Protein AF-A0A6A5U9E2-F1 (afdb_monomer)

InterPro domains:
  IPR025444 Monooxygenase af470-like [PF13826] (93-190)

Nearest PDB structures (foldseek):
  5b0e-assembly1_A  TM=5.738E-01  e=1.376E-01  Cannabis sativa
  5b09-assembly1_A-2  TM=5.735E-01  e=1.666E-01  Cannabis sativa
  2q3p-assembly1_A  TM=5.136E-01  e=4.609E-01  Arabidopsis thaliana
  3fmb-assembly1_B  TM=4.782E-01  e=6.334E-01  Bacteroides fragilis NCTC 9343

Mean predicted aligned error: 15.46 Å

Radius of gyration: 27.54 Å; Cα contacts (8 Å, |Δi|>4): 149; chains: 1; bounding box: 63×43×75 Å

Foldseek 3Di:
DPPVVVVVVVVVCCVVCVCVPPPDDDDPVRVVVVVVVQLVVLVVPHDPVRSVVVVVVVVVVVVVVVVVVVVVVPVQQPPPPDPDPDDPPPVVVLVVVLVVVCVVCCVQLQWFAKFDWDWDPPDNLDIDTDMGTDGPDPVSPVVSCPDPSNVVSVVCVVVCVPVSDDDDDDDDDAPQLRDDDDDDPDDQGDPQPTFAADDDDPPRRDGDGPDDDDDPPDDSQVVSVHDD

pLDDT: mean 79.67, std 15.72, range [36.59, 96.5]

Sequence (228 aa):
MGFSSVRSAIQDLQDNYYDLIETRDFGILTWLSFGAIFQLLSLAYLPARVAASLPVLWLLYRMFKATIDTRGLFTTSFTDIKQRRWTPDIIDQIFKDMWREAENNRSNWTYLGRSATLCDTSDAAGTTTIWLSYWKDLKGLRAFANSAAHRLGQDRFNAKRFPYMGIMHETFHAPNGSWEAIYDSFRLWGIGTLKYAVGEGRDELEPRGALKVNPRGSSMFSRMGRRQ

Secondary structure (DSSP, 8-state):
-HHHHHHHHHHHHHHHHHHHHHTSS--HHHHHHHHHHHHHHHHHHS-HHHHHHHHHHHHHHHHHHHHHHHHHTTTSS-TT-------S--HHHHHHHHHHHHHHTHHHHTEEEEPPPEEE-SSSS--EEE--EEES-HHHHHHHHTSHHHHHHHHHHHTTS-TT-----------TTS-----SSS---GGGG-EE--SSSTT----EES--PPPTT--HHHHTT---

Organism: NCBI:txid147558

Structure (mmCIF, N/CA/C/O backbone):
data_AF-A0A6A5U9E2-F1
#
_entry.id   AF-A0A6A5U9E2-F1
#
loop_
_atom_site.group_PDB
_atom_site.id
_atom_site.type_symbol
_atom_site.label_atom_id
_atom_site.label_alt_id
_atom_site.label_comp_id
_atom_site.label_asym_id
_atom_site.label_entity_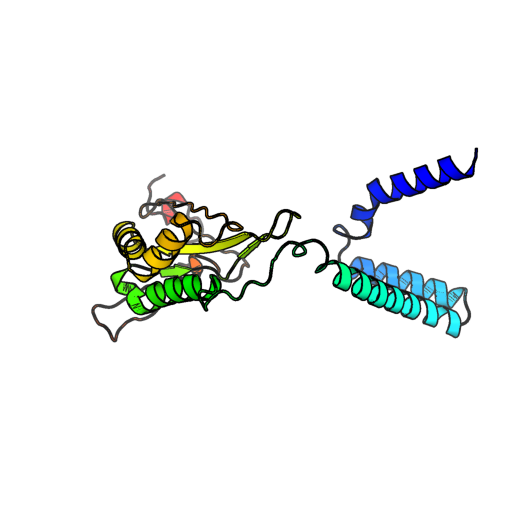id
_atom_site.label_seq_id
_atom_site.pdbx_PDB_ins_code
_atom_site.Cartn_x
_atom_site.Cartn_y
_atom_site.Cartn_z
_atom_site.occupancy
_atom_site.B_iso_or_equiv
_atom_site.auth_seq_id
_atom_site.auth_comp_id
_atom_site.auth_asym_id
_atom_site.auth_atom_id
_atom_site.pdbx_PDB_model_num
ATOM 1 N N . MET A 1 1 ? 35.083 22.144 -37.494 1.00 54.25 1 MET A N 1
ATOM 2 C CA . MET A 1 1 ? 34.211 22.812 -36.499 1.00 54.25 1 MET A CA 1
ATOM 3 C C . MET A 1 1 ? 32.702 22.636 -36.747 1.00 54.25 1 MET A C 1
ATOM 5 O O . MET A 1 1 ? 31.946 23.047 -35.887 1.00 54.25 1 MET A O 1
ATOM 9 N N . GLY A 1 2 ? 32.225 22.020 -37.845 1.00 60.00 2 GLY A N 1
ATOM 10 C CA . GLY A 1 2 ? 30.775 21.944 -38.134 1.00 60.00 2 GLY A CA 1
ATOM 11 C C . GLY A 1 2 ? 30.010 20.732 -37.573 1.00 60.00 2 GLY A C 1
ATOM 12 O O . GLY A 1 2 ? 28.815 20.823 -37.340 1.00 60.00 2 GLY A O 1
ATOM 13 N N . PHE A 1 3 ? 30.670 19.596 -37.325 1.00 61.78 3 PHE A N 1
ATOM 14 C CA . PHE A 1 3 ? 29.970 18.369 -36.908 1.00 61.78 3 PHE A CA 1
ATOM 15 C C . PHE A 1 3 ? 29.652 18.304 -35.408 1.00 61.78 3 PHE A C 1
ATOM 17 O O . PHE A 1 3 ? 28.691 17.646 -35.018 1.00 61.78 3 PHE A O 1
ATOM 24 N N . SER A 1 4 ? 30.425 18.988 -34.558 1.00 72.31 4 SER A N 1
ATOM 25 C CA . SER A 1 4 ? 30.187 18.984 -33.110 1.00 72.31 4 SER A CA 1
ATOM 26 C C . SER A 1 4 ? 28.991 19.848 -32.715 1.00 72.31 4 SER A C 1
ATOM 28 O O . SER A 1 4 ? 28.250 19.452 -31.825 1.00 72.31 4 SER A O 1
ATOM 30 N N . SER A 1 5 ? 28.767 20.978 -33.397 1.00 80.81 5 SER A N 1
ATOM 31 C CA . SER A 1 5 ? 27.622 21.858 -33.130 1.00 80.81 5 SER A CA 1
ATOM 32 C C . SER A 1 5 ? 26.304 21.252 -33.609 1.00 80.81 5 SER A C 1
ATOM 34 O O . SER A 1 5 ? 25.296 21.358 -32.924 1.00 80.81 5 SER A O 1
ATOM 36 N N . VAL A 1 6 ? 26.309 20.558 -34.752 1.00 79.44 6 VAL A N 1
ATOM 37 C CA . VAL A 1 6 ? 25.127 19.830 -35.236 1.00 79.44 6 VAL A CA 1
ATOM 38 C C . VAL A 1 6 ? 24.793 18.678 -34.295 1.00 79.44 6 VAL A C 1
ATOM 40 O O . VAL A 1 6 ? 23.632 18.488 -33.947 1.00 79.44 6 VAL A O 1
ATOM 43 N N . ARG A 1 7 ? 25.806 17.935 -33.831 1.00 80.38 7 ARG A N 1
ATOM 44 C CA . ARG A 1 7 ? 25.592 16.858 -32.863 1.00 80.38 7 ARG A CA 1
ATOM 45 C C . ARG A 1 7 ? 25.038 17.388 -31.543 1.00 80.38 7 ARG A C 1
ATOM 47 O O . ARG A 1 7 ? 24.086 16.797 -31.056 1.00 80.38 7 ARG A O 1
ATOM 54 N N . SER A 1 8 ? 25.573 18.488 -31.003 1.00 80.56 8 SER A N 1
ATOM 55 C CA . SER A 1 8 ? 25.049 19.066 -29.757 1.00 80.56 8 SER A CA 1
ATOM 56 C C . SER A 1 8 ? 23.631 19.604 -29.929 1.00 80.56 8 SER A C 1
ATOM 58 O O . SER A 1 8 ? 22.802 19.363 -29.070 1.00 80.56 8 SER A O 1
ATOM 60 N N . ALA A 1 9 ? 23.315 20.238 -31.062 1.00 81.81 9 ALA A N 1
ATOM 61 C CA . ALA A 1 9 ? 21.960 20.710 -31.343 1.00 81.81 9 ALA A CA 1
ATOM 62 C C . ALA A 1 9 ? 20.948 19.557 -31.461 1.00 81.81 9 ALA A C 1
ATOM 64 O O . ALA A 1 9 ? 19.821 19.677 -30.991 1.00 81.81 9 ALA A O 1
ATOM 65 N N . ILE A 1 10 ? 21.343 18.428 -32.063 1.00 78.75 10 ILE A N 1
ATOM 66 C CA . ILE A 1 10 ? 20.508 17.218 -32.119 1.00 78.75 10 ILE A CA 1
ATOM 67 C C . ILE A 1 10 ? 20.337 16.616 -30.720 1.00 78.75 10 ILE A C 1
ATOM 69 O O . ILE A 1 10 ? 19.235 16.196 -30.381 1.00 78.75 10 ILE A O 1
ATOM 73 N N . GLN A 1 11 ? 21.404 16.597 -29.917 1.00 78.25 11 GLN A N 1
ATOM 74 C CA . GLN A 1 11 ? 21.379 16.106 -28.539 1.00 78.25 11 GLN A CA 1
ATOM 75 C C . GLN A 1 11 ? 20.439 16.958 -27.671 1.00 78.25 11 GLN A C 1
ATOM 77 O O . GLN A 1 11 ? 19.534 16.410 -27.061 1.00 78.25 11 GLN A O 1
ATOM 82 N N . ASP A 1 12 ? 20.566 18.287 -27.718 1.00 80.62 12 ASP A N 1
ATOM 83 C CA . ASP A 1 12 ? 19.711 19.223 -26.978 1.00 80.62 12 ASP A CA 1
ATOM 84 C C . ASP A 1 12 ? 18.243 19.107 -27.401 1.00 80.62 12 ASP A C 1
ATOM 86 O O . ASP A 1 12 ? 17.336 19.197 -26.576 1.00 80.62 12 ASP A O 1
ATOM 90 N N . LEU A 1 13 ? 17.979 18.915 -28.695 1.00 77.44 13 LEU A N 1
ATOM 91 C CA . LEU A 1 13 ? 16.616 18.752 -29.194 1.00 77.44 13 LEU A CA 1
ATOM 92 C C . LEU A 1 13 ? 16.031 17.402 -28.766 1.00 77.44 13 LEU A C 1
ATOM 94 O O . LEU A 1 13 ? 14.856 17.324 -28.419 1.00 77.44 13 LEU A O 1
ATOM 98 N N . GLN A 1 14 ? 16.848 16.351 -28.734 1.00 75.75 14 GLN A N 1
ATOM 99 C CA . GLN A 1 14 ? 16.443 15.079 -28.162 1.00 75.75 14 GLN A CA 1
ATOM 100 C C . GLN A 1 14 ? 16.150 15.255 -26.665 1.00 75.75 14 GLN A C 1
ATOM 102 O O . GLN A 1 14 ? 15.021 15.044 -26.253 1.00 75.75 14 GLN A O 1
ATOM 107 N N . ASP A 1 15 ? 17.081 15.758 -25.866 1.00 75.94 15 ASP A N 1
ATOM 108 C CA . ASP A 1 15 ? 16.921 15.847 -24.411 1.00 75.94 15 ASP A CA 1
ATOM 109 C C . ASP A 1 15 ? 15.730 16.729 -23.982 1.00 75.94 15 ASP A C 1
ATOM 111 O O . ASP A 1 15 ? 15.048 16.409 -23.010 1.00 75.94 15 ASP A O 1
ATOM 115 N N . ASN A 1 16 ? 15.418 17.793 -24.735 1.00 74.38 16 ASN A N 1
ATOM 116 C CA . ASN A 1 16 ? 14.298 18.689 -24.418 1.00 74.38 16 ASN A CA 1
ATOM 117 C C . ASN A 1 16 ? 12.929 18.211 -24.936 1.00 74.38 16 ASN A C 1
ATOM 119 O O . ASN A 1 16 ? 11.905 18.589 -24.367 1.00 74.38 16 ASN A O 1
ATOM 123 N N . TYR A 1 17 ? 12.878 17.425 -26.018 1.00 66.00 17 TYR A N 1
ATOM 124 C CA . TYR A 1 17 ? 11.614 17.080 -26.695 1.00 66.00 17 TYR A CA 1
ATOM 125 C C . TYR A 1 17 ? 11.336 15.573 -26.785 1.00 66.00 17 TYR A C 1
ATOM 127 O O . TYR A 1 17 ? 10.257 15.179 -27.235 1.00 66.00 17 TYR A O 1
ATOM 135 N N . TYR A 1 18 ? 12.258 14.719 -26.338 1.00 59.72 18 TYR A N 1
ATOM 136 C CA . TYR A 1 18 ? 12.085 13.263 -26.331 1.00 59.72 18 TYR A CA 1
ATOM 137 C C . TYR A 1 18 ? 10.859 12.840 -25.510 1.00 59.72 18 TYR A C 1
ATOM 139 O O . TYR A 1 18 ? 10.090 11.989 -25.957 1.00 59.72 18 TYR A O 1
ATOM 147 N N . ASP A 1 19 ? 10.600 13.513 -24.386 1.00 55.44 19 ASP A N 1
ATOM 148 C CA . ASP A 1 19 ? 9.416 13.257 -23.554 1.00 55.44 19 ASP A CA 1
ATOM 149 C C . ASP A 1 19 ? 8.093 13.688 -24.220 1.00 55.44 19 ASP A C 1
ATOM 151 O O . ASP A 1 19 ? 7.065 13.026 -24.069 1.00 55.44 19 ASP A O 1
ATOM 155 N N . LEU A 1 20 ? 8.101 14.747 -25.035 1.00 58.31 20 LEU A N 1
ATOM 156 C CA . LEU A 1 20 ? 6.899 15.207 -25.746 1.00 58.31 20 LEU A CA 1
ATOM 157 C C . LEU A 1 20 ? 6.468 14.231 -26.849 1.00 58.31 20 LEU A C 1
ATOM 159 O O . LEU A 1 20 ? 5.278 14.098 -27.140 1.00 58.31 20 LEU A O 1
ATOM 163 N N . ILE A 1 21 ? 7.429 13.541 -27.469 1.00 58.09 21 ILE A N 1
ATOM 164 C CA . ILE A 1 21 ? 7.171 12.636 -28.593 1.00 58.09 21 ILE A CA 1
ATOM 165 C C . ILE A 1 21 ? 6.975 11.191 -28.127 1.00 58.09 21 ILE A C 1
ATOM 167 O O . ILE A 1 21 ? 6.225 10.465 -28.775 1.00 58.09 21 ILE A O 1
ATOM 171 N N . GLU A 1 22 ? 7.611 10.736 -27.043 1.00 58.75 22 GLU A N 1
ATOM 172 C CA . GLU A 1 22 ? 7.559 9.314 -26.676 1.00 58.75 22 GLU A CA 1
ATOM 173 C C . GLU A 1 22 ? 6.609 8.990 -25.516 1.00 58.75 22 GLU A C 1
ATOM 175 O O . GLU A 1 22 ? 6.054 7.887 -25.514 1.00 58.75 22 GLU A O 1
ATOM 180 N N . THR A 1 23 ? 6.368 9.899 -24.561 1.00 55.41 23 THR A N 1
ATOM 181 C CA . THR A 1 23 ? 5.846 9.445 -23.263 1.00 55.41 23 THR A CA 1
ATOM 182 C C . THR A 1 23 ? 4.434 9.885 -22.875 1.00 55.41 23 THR A C 1
ATOM 184 O O . THR A 1 23 ? 3.811 9.069 -22.190 1.00 55.41 23 THR A O 1
ATOM 187 N N . ARG A 1 24 ? 3.859 11.055 -23.241 1.00 52.19 24 ARG A N 1
ATOM 188 C CA . ARG A 1 24 ? 2.591 11.472 -22.561 1.00 52.19 24 ARG A CA 1
ATOM 189 C C . ARG A 1 24 ? 1.452 12.191 -23.302 1.00 52.19 24 ARG A C 1
ATOM 191 O O . ARG A 1 24 ? 0.326 12.047 -22.829 1.00 52.19 24 ARG A O 1
ATOM 198 N N . ASP A 1 25 ? 1.639 12.856 -24.443 1.00 56.06 25 ASP A N 1
ATOM 199 C CA . ASP A 1 25 ? 0.601 13.822 -24.886 1.00 56.06 25 ASP A CA 1
ATOM 200 C C . ASP A 1 25 ? -0.325 13.376 -26.029 1.00 56.06 25 ASP A C 1
ATOM 202 O O . ASP A 1 25 ? -1.338 14.024 -26.303 1.00 56.06 25 ASP A O 1
ATOM 206 N N . PHE A 1 26 ? -0.060 12.237 -26.671 1.00 69.44 26 PHE A N 1
ATOM 207 C CA . PHE A 1 26 ? -0.899 11.752 -27.770 1.00 69.44 26 PHE A CA 1
ATOM 208 C C . PHE A 1 26 ? -1.619 10.455 -27.409 1.00 69.44 26 PHE A C 1
ATOM 210 O O . PHE A 1 26 ? -1.003 9.425 -27.134 1.00 69.44 26 PHE A O 1
ATOM 217 N N . GLY A 1 27 ? -2.953 10.497 -27.450 1.00 74.75 27 GLY A N 1
ATOM 218 C CA . GLY A 1 27 ? -3.787 9.311 -27.279 1.00 74.75 27 GLY A CA 1
ATOM 219 C C . GLY A 1 27 ? -3.526 8.259 -28.363 1.00 74.75 27 GLY A C 1
ATOM 220 O O . GLY A 1 27 ? -3.041 8.560 -29.455 1.00 74.75 27 GLY A O 1
ATOM 221 N N . ILE A 1 28 ? -3.909 7.011 -28.081 1.00 75.88 28 ILE A N 1
ATOM 222 C CA . ILE A 1 28 ? -3.752 5.867 -29.001 1.00 75.88 28 ILE A CA 1
ATOM 223 C C . ILE A 1 28 ? -4.347 6.174 -30.386 1.00 75.88 28 ILE A C 1
ATOM 225 O O . ILE A 1 28 ? -3.749 5.846 -31.407 1.00 75.88 28 ILE A O 1
ATOM 229 N N . LEU A 1 29 ? -5.493 6.862 -30.433 1.00 79.62 29 LEU A N 1
ATOM 230 C CA . LEU A 1 29 ? -6.144 7.261 -31.684 1.00 79.62 29 LEU A CA 1
ATOM 231 C C . LEU A 1 29 ? -5.290 8.221 -32.520 1.00 79.62 29 LEU A C 1
ATOM 233 O O . LEU A 1 29 ? -5.256 8.102 -33.744 1.00 79.62 29 LEU A O 1
ATOM 237 N N . THR A 1 30 ? -4.574 9.143 -31.881 1.00 79.94 30 THR A N 1
ATOM 238 C CA . THR A 1 30 ? -3.715 10.109 -32.573 1.00 79.94 30 THR A CA 1
ATOM 239 C C . THR A 1 30 ? -2.512 9.410 -33.199 1.00 79.94 30 THR A C 1
ATOM 241 O O . THR A 1 30 ? -2.206 9.634 -34.368 1.00 79.94 30 THR A O 1
ATOM 244 N N . TRP A 1 31 ? -1.893 8.478 -32.472 1.00 80.56 31 TRP A N 1
ATOM 245 C CA . TRP A 1 31 ? -0.811 7.647 -33.004 1.00 80.56 31 TRP A CA 1
ATOM 246 C C . TRP A 1 31 ? -1.249 6.772 -34.174 1.00 80.56 31 TRP A C 1
ATOM 248 O O . TRP A 1 31 ? -0.543 6.691 -35.179 1.00 80.56 31 TRP A O 1
ATOM 258 N N . LEU A 1 32 ? -2.428 6.153 -34.076 1.00 84.44 32 LEU A N 1
ATOM 259 C CA . LEU A 1 32 ? -3.000 5.380 -35.179 1.00 84.44 32 LEU A CA 1
ATOM 260 C C . LEU A 1 32 ? -3.292 6.265 -36.395 1.00 84.44 32 LEU A C 1
ATOM 262 O O . LEU A 1 32 ? -3.038 5.850 -37.524 1.00 84.44 32 LEU A O 1
ATOM 266 N N . SER A 1 33 ? -3.761 7.493 -36.168 1.00 88.88 33 SER A N 1
ATOM 267 C CA . SER A 1 33 ? -4.032 8.460 -37.237 1.00 88.88 33 SER A CA 1
ATOM 268 C C . SER A 1 33 ? -2.748 8.872 -37.957 1.00 88.88 33 SER A C 1
ATOM 270 O O . SER A 1 33 ? -2.698 8.828 -39.186 1.00 88.88 33 SER A O 1
ATOM 272 N N . PHE A 1 34 ? -1.677 9.185 -37.221 1.00 86.25 34 PHE A N 1
ATOM 273 C CA . PHE A 1 34 ? -0.370 9.455 -37.826 1.00 86.25 34 PHE A CA 1
ATOM 274 C C . PHE A 1 34 ? 0.174 8.240 -38.577 1.00 86.25 34 PHE A C 1
ATOM 276 O O . PHE A 1 34 ? 0.604 8.376 -39.721 1.00 86.25 34 PHE A O 1
ATOM 283 N N . GLY A 1 35 ? 0.091 7.045 -37.986 1.00 86.62 35 GLY A N 1
ATOM 284 C CA . GLY A 1 35 ? 0.498 5.802 -38.641 1.00 86.62 35 GLY A CA 1
ATOM 285 C C . GLY A 1 35 ? -0.242 5.560 -39.960 1.00 86.62 35 GLY A C 1
ATOM 286 O O . GLY A 1 35 ? 0.388 5.227 -40.963 1.00 86.62 35 GLY A O 1
ATOM 287 N N . ALA A 1 36 ? -1.555 5.796 -39.993 1.00 89.44 36 ALA A N 1
ATOM 288 C CA . ALA A 1 36 ? -2.364 5.664 -41.202 1.00 89.44 36 ALA A CA 1
ATOM 289 C C . ALA A 1 36 ? -1.969 6.685 -42.281 1.00 89.44 36 ALA A C 1
ATOM 291 O O . ALA A 1 36 ? -1.808 6.310 -43.443 1.00 89.44 36 ALA A O 1
ATOM 292 N N . ILE A 1 37 ? -1.754 7.951 -41.908 1.00 93.06 37 ILE A N 1
ATOM 293 C CA . ILE A 1 37 ? -1.313 8.999 -42.842 1.00 93.06 37 ILE A CA 1
ATOM 294 C C . ILE A 1 37 ? 0.052 8.641 -43.441 1.00 93.06 37 ILE A C 1
ATOM 296 O O . ILE A 1 37 ? 0.210 8.665 -44.662 1.00 93.06 37 ILE A O 1
ATOM 300 N N . PHE A 1 38 ? 1.024 8.246 -42.615 1.00 87.88 38 PHE A N 1
ATOM 301 C CA . PHE A 1 38 ? 2.343 7.840 -43.104 1.00 87.88 38 PHE A CA 1
ATOM 302 C C . PHE A 1 38 ? 2.282 6.593 -43.987 1.00 87.88 38 PHE A C 1
ATOM 304 O O . PHE A 1 38 ? 2.985 6.531 -44.994 1.00 87.88 38 PHE A O 1
ATOM 311 N N . GLN A 1 39 ? 1.416 5.629 -43.667 1.00 90.12 39 GLN A N 1
ATOM 312 C CA . GLN A 1 39 ? 1.220 4.443 -44.498 1.00 90.12 39 GLN A CA 1
ATOM 313 C C . GLN A 1 39 ? 0.635 4.797 -45.871 1.00 90.12 39 GLN A C 1
ATOM 315 O O . GLN A 1 39 ? 1.088 4.265 -46.885 1.00 90.12 39 GLN A O 1
ATOM 320 N N . LEU A 1 40 ? -0.341 5.708 -45.921 1.00 91.81 40 LEU A N 1
ATOM 321 C CA . LEU A 1 40 ? -0.942 6.172 -47.174 1.00 91.81 40 LEU A CA 1
ATOM 322 C C . LEU A 1 40 ? 0.056 6.966 -48.023 1.00 91.81 40 LEU A C 1
ATOM 324 O O . LEU A 1 40 ? 0.166 6.713 -49.220 1.00 91.81 40 LEU A O 1
ATOM 328 N N . LEU A 1 41 ? 0.827 7.866 -47.408 1.00 91.31 41 LEU A N 1
ATOM 329 C CA . LEU A 1 41 ? 1.893 8.601 -48.097 1.00 91.31 41 LEU A CA 1
ATOM 330 C C . LEU A 1 41 ? 2.967 7.644 -48.632 1.00 91.31 41 LEU A C 1
ATOM 332 O O . LEU A 1 41 ? 3.377 7.745 -49.784 1.00 91.31 41 LEU A O 1
ATOM 336 N N . SER A 1 42 ? 3.375 6.664 -47.831 1.00 90.00 42 SER A N 1
ATOM 337 C CA . SER A 1 42 ? 4.329 5.631 -48.238 1.00 90.00 42 SER A CA 1
ATOM 338 C C . SER A 1 42 ? 3.829 4.838 -49.451 1.00 90.00 42 SER A C 1
ATOM 340 O O . SER A 1 42 ? 4.563 4.673 -50.421 1.00 90.00 42 SER A O 1
ATOM 342 N N . LEU A 1 43 ? 2.559 4.420 -49.456 1.00 91.19 43 LEU A N 1
ATOM 343 C CA . LEU A 1 43 ? 1.943 3.727 -50.596 1.00 91.19 43 LEU A CA 1
ATOM 344 C C . LEU A 1 43 ? 1.791 4.614 -51.842 1.00 91.19 43 LEU A C 1
ATOM 346 O O . LEU A 1 43 ? 1.798 4.088 -52.952 1.00 91.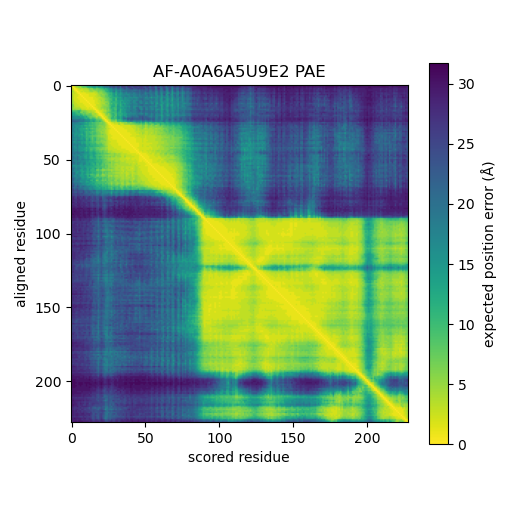19 43 LEU A O 1
ATOM 350 N N . ALA A 1 44 ? 1.653 5.931 -51.671 1.00 92.94 44 ALA A N 1
ATOM 351 C CA . ALA A 1 44 ? 1.528 6.873 -52.781 1.00 92.94 44 ALA A CA 1
ATOM 352 C C . ALA A 1 44 ? 2.862 7.124 -53.503 1.00 92.94 44 ALA A C 1
ATOM 354 O O . ALA A 1 44 ? 2.870 7.322 -54.717 1.00 92.94 44 ALA A O 1
ATOM 355 N N . TYR A 1 45 ? 3.981 7.112 -52.772 1.00 93.88 45 TYR A N 1
ATOM 356 C CA . TYR A 1 45 ? 5.292 7.498 -53.309 1.00 93.88 45 TYR A CA 1
ATOM 357 C C . TYR A 1 45 ? 6.285 6.339 -53.465 1.00 93.88 45 TYR A C 1
ATOM 359 O O . TYR A 1 45 ? 7.297 6.502 -54.147 1.00 93.88 45 TYR A O 1
ATOM 367 N N . LEU A 1 46 ? 6.029 5.175 -52.858 1.00 93.69 46 LEU A N 1
ATOM 368 C CA . LEU A 1 46 ? 6.936 4.026 -52.883 1.00 93.69 46 LEU A CA 1
ATOM 369 C C . LEU A 1 46 ? 6.259 2.776 -53.464 1.00 93.69 46 LEU A C 1
ATOM 371 O O . LEU A 1 46 ? 5.050 2.587 -53.322 1.00 93.69 46 LEU A O 1
ATOM 375 N N . PRO A 1 47 ? 7.033 1.853 -54.064 1.00 93.69 47 PRO A N 1
ATOM 376 C CA . PRO A 1 47 ? 6.518 0.549 -54.463 1.00 93.69 47 PRO A CA 1
ATOM 377 C C . PRO A 1 47 ? 5.896 -0.183 -53.269 1.00 93.69 47 PRO A C 1
ATOM 379 O O . PRO A 1 47 ? 6.486 -0.214 -52.188 1.00 93.69 47 PRO A O 1
ATOM 382 N N . ALA A 1 48 ? 4.757 -0.851 -53.474 1.00 87.94 48 ALA A N 1
ATOM 383 C CA . ALA A 1 48 ? 3.969 -1.475 -52.403 1.00 87.94 48 ALA A CA 1
ATOM 384 C C . ALA A 1 48 ? 4.784 -2.382 -51.455 1.00 87.94 48 ALA A C 1
ATOM 386 O O . ALA A 1 48 ? 4.539 -2.411 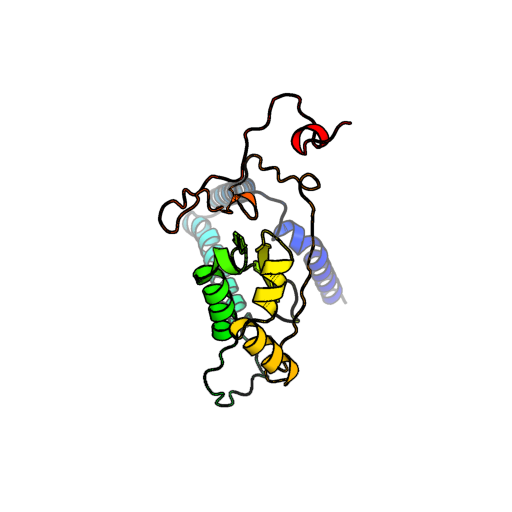-50.251 1.00 87.94 48 ALA A O 1
ATOM 387 N N . ARG A 1 49 ? 5.797 -3.086 -51.981 1.00 89.06 49 ARG A N 1
ATOM 388 C CA . ARG A 1 49 ? 6.703 -3.936 -51.186 1.00 89.06 49 ARG A CA 1
ATOM 389 C C . ARG A 1 49 ? 7.562 -3.128 -50.210 1.00 89.06 49 ARG A C 1
ATOM 391 O O . ARG A 1 49 ? 7.736 -3.536 -49.068 1.00 89.06 49 ARG A O 1
ATOM 398 N N . VAL A 1 50 ? 8.072 -1.980 -50.654 1.00 89.88 50 VAL A N 1
ATOM 399 C CA . VAL A 1 50 ? 8.870 -1.067 -49.825 1.00 89.88 50 VAL A CA 1
ATOM 400 C C . VAL A 1 50 ? 7.962 -0.390 -48.805 1.00 89.88 50 VAL A C 1
ATOM 402 O O . VAL A 1 50 ? 8.275 -0.389 -47.615 1.00 89.88 50 VAL A O 1
ATOM 405 N N . ALA A 1 51 ? 6.793 0.079 -49.245 1.00 89.88 51 ALA A N 1
ATOM 406 C CA . ALA A 1 51 ? 5.834 0.753 -48.383 1.00 89.88 51 ALA A CA 1
ATOM 407 C C . ALA A 1 51 ? 5.345 -0.123 -47.218 1.00 89.88 51 ALA A C 1
ATOM 409 O O . ALA A 1 51 ? 5.218 0.360 -46.096 1.00 89.88 51 ALA A O 1
ATOM 410 N N . ALA A 1 52 ? 5.122 -1.419 -47.459 1.00 87.75 52 ALA A N 1
ATOM 411 C CA . ALA A 1 52 ? 4.741 -2.381 -46.423 1.00 87.75 52 ALA A CA 1
ATOM 412 C C . ALA A 1 52 ? 5.908 -2.777 -45.497 1.00 87.75 52 ALA A C 1
ATOM 414 O O . ALA A 1 52 ? 5.684 -3.122 -44.339 1.00 87.75 52 ALA A O 1
ATOM 415 N N . SER A 1 53 ? 7.154 -2.721 -45.978 1.00 88.94 53 SER A N 1
ATOM 416 C CA . SER A 1 53 ? 8.328 -3.106 -45.183 1.00 88.94 53 SER A CA 1
ATOM 417 C C . SER A 1 53 ? 8.680 -2.098 -44.085 1.00 88.94 53 SER A C 1
ATOM 419 O O . SER A 1 53 ? 9.152 -2.501 -43.025 1.00 88.94 53 SER A O 1
ATOM 421 N N . LEU A 1 54 ? 8.404 -0.805 -44.293 1.00 86.44 54 LEU A N 1
ATOM 422 C CA . LEU A 1 54 ? 8.723 0.269 -43.344 1.00 86.44 54 LEU A CA 1
ATOM 423 C C . LEU A 1 54 ? 8.085 0.088 -41.950 1.00 86.44 54 LEU A C 1
ATOM 425 O O . LEU A 1 54 ? 8.833 0.076 -40.970 1.00 86.44 54 LEU A O 1
ATOM 429 N N . PRO A 1 55 ? 6.755 -0.099 -41.806 1.00 84.38 55 PRO A N 1
ATOM 430 C CA . PRO A 1 55 ? 6.146 -0.317 -40.492 1.00 84.38 55 PRO A CA 1
ATOM 431 C C . PRO A 1 55 ? 6.609 -1.629 -39.846 1.00 84.38 55 PRO A C 1
ATOM 433 O O . PRO A 1 55 ? 6.805 -1.678 -38.634 1.00 84.38 55 PRO A O 1
ATOM 436 N N . VAL A 1 56 ? 6.843 -2.679 -40.642 1.00 87.88 56 VAL A N 1
ATOM 437 C CA . VAL A 1 56 ? 7.343 -3.971 -40.142 1.00 87.88 56 VAL A CA 1
ATOM 438 C C . VAL A 1 56 ? 8.755 -3.825 -39.575 1.00 87.88 56 VAL A C 1
ATOM 440 O O . VAL A 1 56 ? 9.015 -4.272 -38.461 1.00 87.88 56 VAL A O 1
ATOM 443 N N . LEU A 1 57 ? 9.657 -3.157 -40.297 1.00 90.19 57 LEU A N 1
ATOM 444 C CA . LEU A 1 57 ? 11.019 -2.890 -39.833 1.00 90.19 57 LEU A CA 1
ATOM 445 C C . LEU A 1 57 ? 11.029 -2.009 -38.582 1.00 90.19 57 LEU A C 1
ATOM 447 O O . LEU A 1 57 ? 11.813 -2.260 -37.670 1.00 90.19 57 LEU A O 1
ATOM 451 N N . TRP A 1 58 ? 10.136 -1.022 -38.499 1.00 85.69 58 TRP A N 1
ATOM 452 C CA . TRP A 1 58 ? 10.004 -0.181 -37.310 1.00 85.69 58 TRP A CA 1
ATOM 453 C C . TRP A 1 58 ? 9.496 -0.962 -36.087 1.00 85.69 58 TRP A C 1
ATOM 455 O O . TRP A 1 58 ? 10.030 -0.800 -34.988 1.00 85.69 58 TRP A O 1
ATOM 465 N N . LEU A 1 59 ? 8.521 -1.859 -36.269 1.00 85.69 59 LEU A N 1
ATOM 466 C CA . LEU A 1 59 ? 8.054 -2.755 -35.205 1.00 85.69 59 LEU A CA 1
ATOM 467 C C . LEU A 1 59 ? 9.156 -3.717 -34.756 1.00 85.69 59 LEU A C 1
ATOM 469 O O . LEU A 1 59 ? 9.372 -3.871 -33.556 1.00 85.69 59 LEU A O 1
ATOM 473 N N . LEU A 1 60 ? 9.893 -4.313 -35.698 1.00 90.94 60 LEU A N 1
ATOM 474 C CA . LEU A 1 60 ? 11.036 -5.175 -35.389 1.00 90.94 60 LEU A CA 1
ATOM 475 C C . LEU A 1 60 ? 12.126 -4.413 -34.630 1.00 90.94 60 LEU A C 1
ATOM 477 O O . LEU A 1 60 ? 12.639 -4.921 -33.635 1.00 90.94 60 LEU A O 1
ATOM 481 N N . TYR A 1 61 ? 12.431 -3.180 -35.041 1.00 91.44 61 TYR A N 1
ATOM 482 C CA . TYR A 1 61 ? 13.340 -2.297 -34.316 1.00 91.44 61 TYR A CA 1
ATOM 483 C C . TYR A 1 61 ? 12.852 -2.037 -32.887 1.00 91.44 61 TYR A C 1
ATOM 485 O O . TYR A 1 61 ? 13.633 -2.181 -31.950 1.00 91.44 61 TYR A O 1
ATOM 493 N N . ARG A 1 62 ? 11.564 -1.722 -32.691 1.00 84.88 62 ARG A N 1
ATOM 494 C CA . ARG A 1 62 ? 10.999 -1.514 -31.348 1.00 84.88 62 ARG A CA 1
ATOM 495 C C . ARG A 1 62 ? 11.039 -2.774 -30.491 1.00 84.88 62 ARG A C 1
ATOM 497 O O . ARG A 1 62 ? 11.410 -2.683 -29.326 1.00 84.88 62 ARG A O 1
ATOM 504 N N . MET A 1 63 ? 10.713 -3.939 -31.049 1.00 86.31 63 MET A N 1
ATOM 505 C CA . MET A 1 63 ? 10.817 -5.215 -30.334 1.00 86.31 63 MET A CA 1
ATOM 506 C C . MET A 1 63 ? 12.264 -5.521 -29.943 1.00 86.31 63 MET A C 1
ATOM 508 O O . MET A 1 63 ? 12.525 -5.945 -28.818 1.00 86.31 63 MET A O 1
ATOM 512 N N . PHE A 1 64 ? 13.213 -5.277 -30.847 1.00 90.25 64 PHE A N 1
ATOM 513 C CA . PHE A 1 64 ? 14.634 -5.478 -30.588 1.00 90.25 64 PHE A CA 1
ATOM 514 C C . PHE A 1 64 ? 15.162 -4.511 -29.523 1.00 90.25 64 PHE A C 1
ATOM 516 O O . PHE A 1 64 ? 15.791 -4.957 -28.566 1.00 90.25 64 PHE A O 1
ATOM 523 N N . LYS A 1 65 ? 14.835 -3.216 -29.632 1.00 83.19 65 LYS A N 1
ATOM 524 C CA . LYS A 1 65 ? 15.160 -2.194 -28.628 1.00 83.19 65 LYS A CA 1
ATOM 525 C C . LYS A 1 65 ? 14.578 -2.568 -27.264 1.00 83.19 65 LYS A C 1
ATOM 527 O O . LYS A 1 65 ? 15.334 -2.685 -26.313 1.00 83.19 65 LYS A O 1
ATOM 532 N N . ALA A 1 66 ? 13.290 -2.907 -27.187 1.00 78.44 66 ALA A N 1
ATOM 533 C CA . ALA A 1 66 ? 12.664 -3.369 -25.948 1.00 78.44 66 ALA A CA 1
ATOM 534 C C . ALA A 1 66 ? 13.340 -4.633 -25.381 1.00 78.44 66 ALA A C 1
ATOM 536 O O . ALA A 1 66 ? 13.513 -4.759 -24.173 1.00 78.44 66 ALA A O 1
ATOM 537 N N . THR A 1 67 ? 13.772 -5.566 -26.234 1.00 81.69 67 THR A N 1
ATOM 538 C CA . THR A 1 67 ? 14.504 -6.770 -25.802 1.00 81.69 67 THR A CA 1
ATOM 539 C C . THR A 1 67 ? 15.891 -6.433 -25.244 1.00 81.69 67 THR A C 1
ATOM 541 O O . THR A 1 67 ? 16.346 -7.075 -24.301 1.00 81.69 67 THR A O 1
ATOM 544 N N . ILE A 1 68 ? 16.580 -5.437 -25.803 1.00 84.38 68 ILE A N 1
ATOM 545 C CA . ILE A 1 68 ? 17.860 -4.949 -25.271 1.00 84.38 68 ILE A CA 1
ATOM 546 C C . ILE A 1 68 ? 17.640 -4.195 -23.957 1.00 84.38 68 ILE A C 1
ATOM 548 O O . ILE A 1 68 ? 18.297 -4.505 -22.964 1.00 84.38 68 ILE A O 1
ATOM 552 N N . ASP A 1 69 ? 16.683 -3.271 -23.925 1.00 74.44 69 ASP A N 1
ATOM 553 C CA . ASP A 1 69 ? 16.387 -2.438 -22.758 1.00 74.44 69 ASP A CA 1
ATOM 554 C C . ASP A 1 69 ? 15.929 -3.305 -21.570 1.00 74.44 69 ASP A C 1
ATOM 556 O O . ASP A 1 69 ? 16.371 -3.115 -20.437 1.00 74.44 69 ASP A O 1
ATOM 560 N N . THR A 1 70 ? 15.144 -4.359 -21.829 1.00 70.69 70 THR A N 1
ATOM 561 C CA . THR A 1 70 ? 14.744 -5.335 -20.796 1.00 70.69 70 THR A CA 1
ATOM 562 C C . THR A 1 70 ? 15.891 -6.198 -20.278 1.00 70.69 70 THR A C 1
ATOM 564 O O . THR A 1 70 ? 15.838 -6.647 -19.133 1.00 70.69 70 THR A O 1
ATOM 567 N N . ARG A 1 71 ? 16.957 -6.403 -21.061 1.00 69.38 71 ARG A N 1
ATOM 568 C CA . ARG A 1 71 ? 18.174 -7.080 -20.579 1.00 69.38 71 ARG A CA 1
ATOM 569 C C . ARG A 1 71 ? 19.007 -6.185 -19.658 1.00 69.38 71 ARG A C 1
ATOM 571 O O . ARG A 1 71 ? 19.706 -6.718 -18.802 1.00 69.38 71 ARG A O 1
ATOM 578 N N . GLY A 1 72 ? 18.914 -4.860 -19.800 1.00 58.72 72 GLY A N 1
ATOM 579 C CA . GLY A 1 72 ? 19.575 -3.881 -18.927 1.00 58.72 72 GLY A CA 1
ATOM 580 C C . GLY A 1 72 ? 18.849 -3.617 -17.602 1.00 58.72 72 GLY A C 1
ATOM 581 O O . GLY A 1 72 ? 19.490 -3.267 -16.617 1.00 58.72 72 GLY A O 1
ATOM 582 N N . LEU A 1 73 ? 17.534 -3.858 -17.535 1.00 54.06 73 LEU A N 1
ATOM 583 C CA . LEU A 1 73 ? 16.729 -3.647 -16.319 1.00 54.06 73 LEU A CA 1
ATOM 584 C C . LEU A 1 73 ? 17.167 -4.500 -15.113 1.00 54.06 73 LEU A C 1
ATOM 586 O O . LEU A 1 73 ? 16.840 -4.164 -13.980 1.00 54.06 73 LEU A O 1
ATOM 590 N N . PHE A 1 74 ? 17.919 -5.585 -15.330 1.00 49.34 74 PHE A N 1
ATOM 591 C CA . PHE A 1 74 ? 18.403 -6.461 -14.256 1.00 49.34 74 PHE A CA 1
ATOM 592 C C . PHE A 1 74 ? 19.913 -6.372 -14.001 1.00 49.34 74 PHE A C 1
ATOM 594 O O . PHE A 1 74 ? 20.411 -7.057 -13.107 1.00 49.34 74 PHE A O 1
ATOM 601 N N . THR A 1 75 ? 20.662 -5.556 -14.751 1.00 53.25 75 THR A N 1
ATOM 602 C CA . THR A 1 75 ? 22.123 -5.453 -14.581 1.00 53.25 75 THR A CA 1
ATOM 603 C C . THR A 1 75 ? 22.547 -4.348 -13.615 1.00 53.25 75 THR A C 1
ATOM 605 O O . THR A 1 75 ? 23.630 -4.447 -13.043 1.00 53.25 75 THR A O 1
ATOM 608 N N . THR A 1 76 ? 21.716 -3.328 -13.378 1.00 49.34 76 THR A N 1
ATOM 609 C CA . THR A 1 76 ? 22.115 -2.128 -12.617 1.00 49.34 76 THR A CA 1
ATOM 610 C C . THR A 1 76 ? 21.754 -2.121 -11.129 1.00 49.34 76 THR A C 1
ATOM 612 O O . THR A 1 76 ? 22.191 -1.208 -10.438 1.00 49.34 76 THR A O 1
ATOM 615 N N . SER A 1 77 ? 21.043 -3.120 -10.589 1.00 49.62 77 SER A N 1
ATOM 616 C CA . SER A 1 77 ? 20.575 -3.049 -9.185 1.00 49.62 77 SER A CA 1
ATOM 617 C C . SER A 1 77 ? 20.996 -4.186 -8.252 1.00 49.62 77 SER A C 1
ATOM 619 O O . SER A 1 77 ? 20.668 -4.123 -7.072 1.00 49.62 77 SER A O 1
ATOM 621 N N . PHE A 1 78 ? 21.753 -5.198 -8.696 1.00 46.38 78 PHE A N 1
ATOM 622 C CA . PHE A 1 78 ? 22.068 -6.349 -7.826 1.00 46.38 78 PHE A CA 1
ATOM 623 C C . PHE A 1 78 ? 23.495 -6.912 -7.939 1.00 46.38 78 PHE A C 1
ATOM 625 O O . PHE A 1 78 ? 23.716 -8.080 -7.623 1.00 46.38 78 PHE A O 1
ATOM 632 N N . THR A 1 79 ? 24.490 -6.123 -8.349 1.00 45.53 79 THR A N 1
ATOM 633 C CA . THR A 1 79 ? 25.883 -6.612 -8.448 1.00 45.53 79 THR A CA 1
ATOM 634 C C . THR A 1 79 ? 26.555 -6.863 -7.092 1.00 45.53 79 THR A C 1
ATOM 636 O O . THR A 1 79 ? 27.482 -7.666 -7.027 1.00 45.53 79 THR A O 1
ATOM 639 N N . ASP A 1 80 ? 26.047 -6.276 -6.000 1.00 45.31 80 ASP A N 1
ATOM 640 C CA . ASP A 1 80 ? 26.579 -6.457 -4.637 1.00 45.31 80 ASP A CA 1
ATOM 641 C C . ASP A 1 80 ? 25.795 -7.450 -3.756 1.00 45.31 80 ASP A C 1
ATOM 643 O O . ASP A 1 80 ? 26.091 -7.620 -2.565 1.00 45.31 80 ASP A O 1
ATOM 647 N N . ILE A 1 81 ? 24.830 -8.192 -4.315 1.00 47.28 81 ILE A N 1
ATOM 648 C CA . ILE A 1 81 ? 24.210 -9.297 -3.574 1.00 47.28 81 ILE A CA 1
ATOM 649 C C . ILE A 1 81 ? 25.168 -10.490 -3.577 1.00 47.28 81 ILE A C 1
ATOM 651 O O . ILE A 1 81 ? 25.123 -11.374 -4.432 1.00 47.28 81 ILE A O 1
ATOM 655 N N . LYS A 1 82 ? 26.023 -10.558 -2.552 1.00 44.44 82 LYS A N 1
ATOM 656 C CA . LYS A 1 82 ? 26.718 -11.800 -2.199 1.00 44.44 82 LYS A CA 1
ATOM 657 C C . LYS A 1 82 ? 25.658 -12.866 -1.913 1.00 44.44 82 LYS A C 1
ATOM 659 O O . LYS A 1 82 ? 25.021 -12.821 -0.858 1.00 44.44 82 LYS A O 1
ATOM 664 N N . GLN A 1 83 ? 25.499 -13.840 -2.814 1.00 38.84 83 GLN A N 1
ATOM 665 C CA . GLN A 1 83 ? 24.777 -15.091 -2.553 1.00 38.84 83 GLN A CA 1
ATOM 666 C C . GLN A 1 83 ? 25.486 -15.849 -1.422 1.00 38.84 83 GLN A C 1
ATOM 668 O O . GLN A 1 83 ? 26.262 -16.778 -1.632 1.00 38.84 83 GLN A O 1
ATOM 673 N N . ARG A 1 84 ? 25.253 -15.432 -0.179 1.00 36.59 84 ARG A N 1
ATOM 674 C CA . ARG A 1 84 ? 25.495 -16.277 0.982 1.00 36.59 84 ARG A CA 1
ATOM 675 C C . ARG A 1 84 ? 24.251 -17.126 1.187 1.00 36.59 84 ARG A C 1
ATOM 677 O O . ARG A 1 84 ? 23.128 -16.669 1.003 1.00 36.59 84 ARG A O 1
ATOM 684 N N . ARG A 1 85 ? 24.475 -18.387 1.540 1.00 38.34 85 ARG A N 1
ATOM 685 C CA . ARG A 1 85 ? 23.447 -19.365 1.890 1.00 38.34 85 ARG A CA 1
ATOM 686 C C . ARG A 1 85 ? 22.769 -18.917 3.187 1.00 38.34 85 ARG A C 1
ATOM 688 O O . ARG A 1 85 ? 23.193 -19.301 4.271 1.00 38.34 85 ARG A O 1
ATOM 695 N N . TRP A 1 86 ? 21.769 -18.052 3.076 1.00 48.56 86 TRP A N 1
ATOM 696 C CA . TRP A 1 86 ? 20.902 -17.690 4.189 1.00 48.56 86 TRP A CA 1
ATOM 697 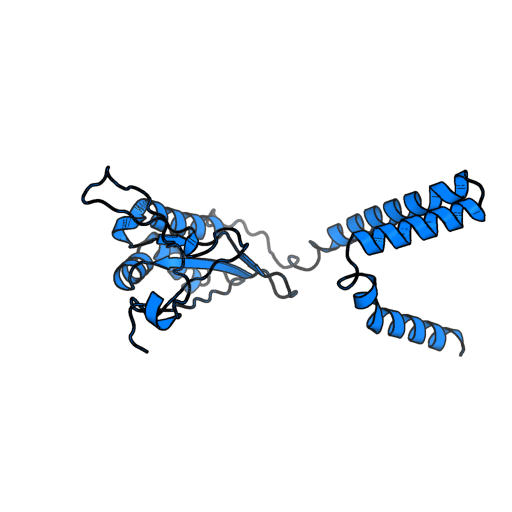C C . TRP A 1 86 ? 19.842 -18.785 4.338 1.00 48.56 86 TRP A C 1
ATOM 699 O O . TRP A 1 86 ? 19.203 -19.190 3.369 1.00 48.56 86 TRP A O 1
ATOM 709 N N . THR A 1 87 ? 19.701 -19.306 5.552 1.00 46.06 87 THR A N 1
ATOM 710 C CA . THR A 1 87 ? 18.559 -20.113 6.006 1.00 46.06 87 THR A CA 1
ATOM 711 C C . THR A 1 87 ? 17.220 -19.435 5.648 1.00 46.06 87 THR A C 1
ATOM 713 O O . THR A 1 87 ? 17.220 -18.224 5.431 1.00 46.06 87 THR A O 1
ATOM 716 N N . PRO A 1 88 ? 16.092 -20.175 5.559 1.00 45.53 88 PRO A N 1
ATOM 717 C CA . PRO A 1 88 ? 14.864 -19.804 4.832 1.00 45.53 88 PRO A CA 1
ATOM 718 C C . PRO A 1 88 ? 14.006 -18.727 5.522 1.00 45.53 88 PRO A C 1
ATOM 720 O O . PRO A 1 88 ? 12.797 -18.859 5.663 1.00 45.53 88 PRO A O 1
ATOM 723 N N . ASP A 1 89 ? 14.621 -17.624 5.920 1.00 54.16 89 ASP A N 1
ATOM 724 C CA . ASP A 1 89 ? 13.956 -16.423 6.403 1.00 54.16 89 ASP A CA 1
ATOM 725 C C . ASP A 1 89 ? 13.829 -15.433 5.248 1.00 54.16 89 ASP A C 1
ATOM 727 O O . ASP A 1 89 ? 14.391 -14.336 5.263 1.00 54.16 89 ASP A O 1
ATOM 731 N N . ILE A 1 90 ? 13.119 -15.847 4.197 1.00 78.69 90 ILE A N 1
ATOM 732 C CA . ILE A 1 90 ? 12.773 -14.934 3.113 1.00 78.69 90 ILE A CA 1
ATOM 733 C C . ILE A 1 90 ? 11.859 -13.881 3.746 1.00 78.69 90 ILE A C 1
ATOM 735 O O . ILE A 1 90 ? 10.785 -14.212 4.234 1.00 78.69 90 ILE A O 1
ATOM 739 N N . ILE A 1 91 ? 12.292 -12.622 3.781 1.00 83.69 91 ILE A N 1
ATOM 740 C CA . ILE A 1 91 ? 11.523 -11.460 4.270 1.00 83.69 91 ILE A CA 1
ATOM 741 C C . ILE A 1 91 ? 10.060 -11.501 3.816 1.00 83.69 91 ILE A C 1
ATOM 743 O O . ILE A 1 91 ? 9.148 -11.230 4.591 1.00 83.69 91 ILE A O 1
ATOM 747 N N . ASP A 1 92 ? 9.851 -11.872 2.555 1.00 84.25 92 ASP A N 1
ATOM 748 C CA . ASP A 1 92 ? 8.539 -12.062 1.951 1.00 84.25 92 ASP A CA 1
ATOM 749 C C . ASP A 1 92 ? 7.659 -13.033 2.756 1.00 84.25 92 ASP A C 1
ATOM 751 O O . ASP A 1 92 ? 6.494 -12.739 3.011 1.00 84.25 92 ASP A O 1
ATOM 755 N N . GLN A 1 93 ? 8.220 -14.142 3.241 1.00 87.19 93 GLN A N 1
ATOM 756 C CA . GLN A 1 93 ? 7.516 -15.101 4.088 1.00 87.19 93 GLN A CA 1
ATOM 757 C C . GLN A 1 93 ? 7.118 -14.482 5.433 1.00 87.19 93 GLN A C 1
ATOM 759 O O . GLN A 1 93 ? 5.979 -14.646 5.858 1.00 87.19 93 GLN A O 1
ATOM 764 N N . ILE A 1 94 ? 8.004 -13.695 6.053 1.00 89.88 94 ILE A N 1
ATOM 765 C CA . ILE A 1 94 ? 7.714 -12.995 7.316 1.00 89.88 94 ILE A CA 1
ATOM 766 C C . ILE A 1 94 ? 6.521 -12.047 7.140 1.00 89.88 94 ILE A C 1
ATOM 768 O O . ILE A 1 94 ? 5.565 -12.111 7.911 1.00 89.88 94 ILE A O 1
ATOM 772 N N . PHE A 1 95 ? 6.538 -11.198 6.109 1.00 90.88 95 PHE A N 1
ATOM 773 C CA . PHE A 1 95 ? 5.426 -10.282 5.837 1.00 90.88 95 PHE A CA 1
ATOM 774 C C . PHE A 1 95 ? 4.143 -11.029 5.457 1.00 90.88 95 PHE A C 1
ATOM 776 O O . PHE A 1 95 ? 3.059 -10.666 5.915 1.00 90.88 95 PHE A O 1
ATOM 783 N N . LYS A 1 96 ? 4.237 -12.098 4.656 1.00 90.38 96 LYS A N 1
ATOM 784 C CA . LYS A 1 96 ? 3.085 -12.955 4.334 1.00 90.38 96 LYS A CA 1
ATOM 785 C C . LYS A 1 96 ? 2.462 -13.550 5.589 1.00 90.38 96 LYS A C 1
ATOM 787 O O . LYS A 1 96 ? 1.238 -13.553 5.694 1.00 90.38 96 LYS A O 1
ATOM 792 N N . ASP A 1 97 ? 3.273 -14.006 6.534 1.00 91.50 97 ASP A N 1
ATOM 793 C CA . ASP A 1 97 ? 2.785 -14.595 7.778 1.00 91.50 97 ASP A CA 1
ATOM 794 C C . ASP A 1 97 ? 2.189 -13.547 8.722 1.00 91.50 97 ASP A C 1
ATOM 796 O O . ASP A 1 97 ? 1.145 -13.812 9.312 1.00 91.50 97 ASP A O 1
ATOM 800 N N . MET A 1 98 ? 2.735 -12.325 8.778 1.00 93.88 98 MET A N 1
ATOM 801 C CA . MET A 1 98 ? 2.080 -11.200 9.466 1.00 93.88 98 MET A CA 1
ATOM 802 C C . MET A 1 98 ? 0.678 -10.934 8.909 1.00 93.88 98 MET A C 1
ATOM 804 O O . MET A 1 98 ? -0.279 -10.780 9.668 1.00 93.88 98 MET A O 1
ATOM 808 N N . TRP A 1 99 ? 0.536 -10.899 7.581 1.00 93.44 99 TRP A N 1
ATOM 809 C CA . TRP A 1 99 ? -0.769 -10.680 6.963 1.00 93.44 99 TRP A CA 1
ATOM 810 C C . TRP A 1 99 ? -1.711 -11.864 7.170 1.00 93.44 99 TRP A C 1
ATOM 812 O O . TRP A 1 99 ? -2.882 -11.641 7.451 1.00 93.44 99 TRP A O 1
ATOM 822 N N . ARG A 1 100 ? -1.225 -13.108 7.089 1.00 92.38 100 ARG A N 1
ATOM 823 C CA . ARG A 1 100 ? -2.028 -14.303 7.406 1.00 92.38 100 ARG A CA 1
ATOM 824 C C . ARG A 1 100 ? -2.509 -14.289 8.853 1.00 92.38 100 ARG A C 1
ATOM 826 O O . ARG A 1 100 ? -3.666 -14.605 9.098 1.00 92.38 100 ARG A O 1
ATOM 833 N N . GLU A 1 101 ? -1.659 -13.881 9.790 1.00 93.69 101 GLU A N 1
ATOM 834 C CA . GLU A 1 101 ? -2.025 -13.736 11.198 1.00 93.69 101 GLU A CA 1
ATOM 835 C C . GLU A 1 101 ? -3.133 -12.692 11.384 1.00 93.69 101 GLU A C 1
ATOM 837 O O . GLU A 1 101 ? -4.113 -12.956 12.082 1.00 93.69 101 GLU A O 1
ATOM 842 N N . ALA A 1 102 ? -3.022 -11.538 10.714 1.00 92.25 102 ALA A N 1
ATOM 843 C CA . ALA A 1 102 ? -4.057 -10.504 10.727 1.00 92.25 102 ALA A CA 1
ATOM 844 C C . ALA A 1 102 ? -5.386 -11.003 10.127 1.00 92.25 102 ALA A C 1
ATOM 846 O O . ALA A 1 102 ? -6.453 -10.769 10.694 1.00 92.25 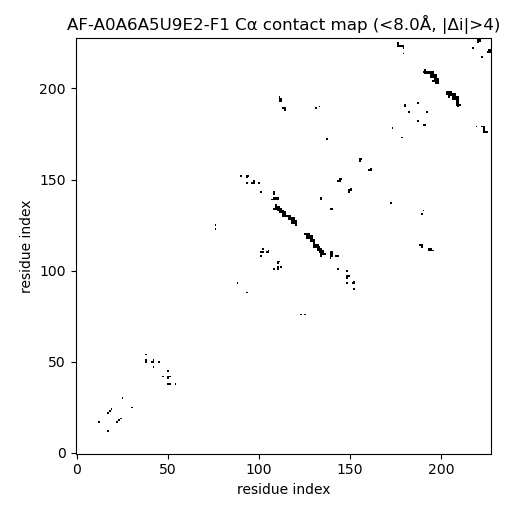102 ALA A O 1
ATOM 847 N N . GLU A 1 103 ? -5.317 -11.713 8.997 1.00 90.38 103 GLU A N 1
ATOM 848 C CA . GLU A 1 103 ? -6.461 -12.272 8.265 1.00 90.38 103 GLU A CA 1
ATOM 849 C C . GLU A 1 103 ? -7.191 -13.372 9.053 1.00 90.38 103 GLU A C 1
ATOM 851 O O . GLU A 1 103 ? -8.414 -13.331 9.187 1.00 90.38 103 GLU A O 1
ATOM 856 N N . ASN A 1 104 ? -6.454 -14.324 9.627 1.00 88.06 104 ASN A N 1
ATOM 857 C CA . ASN A 1 104 ? -7.027 -15.457 10.363 1.00 88.06 104 ASN A CA 1
ATOM 858 C C . ASN A 1 104 ? -7.663 -15.036 11.695 1.00 88.06 104 ASN A C 1
ATOM 860 O O . ASN A 1 104 ? -8.559 -15.708 12.199 1.00 88.06 104 ASN A O 1
ATOM 864 N N . ASN A 1 105 ? -7.220 -13.911 12.256 1.00 89.50 105 ASN A N 1
ATOM 865 C CA . ASN A 1 105 ? -7.653 -13.409 13.557 1.00 89.50 105 ASN A CA 1
ATOM 866 C C . ASN A 1 105 ? -8.300 -12.017 13.445 1.00 89.50 105 ASN A C 1
ATOM 868 O O . ASN A 1 105 ? -8.208 -11.202 14.367 1.00 89.50 105 ASN A O 1
ATOM 872 N N . ARG A 1 106 ? -8.975 -11.742 12.318 1.00 89.50 106 ARG A N 1
ATOM 873 C CA . ARG A 1 106 ? -9.604 -10.446 11.993 1.00 89.50 106 ARG A CA 1
ATOM 874 C C . ARG A 1 106 ? -10.386 -9.829 13.15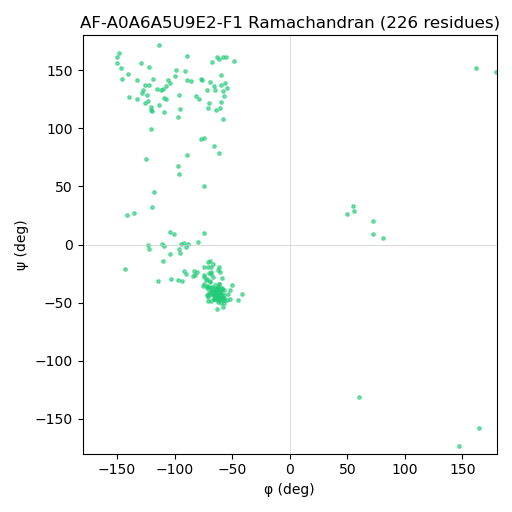0 1.00 89.50 106 ARG A C 1
ATOM 876 O O . ARG A 1 106 ? -10.202 -8.653 13.455 1.00 89.50 106 ARG A O 1
ATOM 883 N N . SER A 1 107 ? -11.234 -10.619 13.809 1.00 87.25 107 SER A N 1
ATOM 884 C CA . SER A 1 107 ? -12.053 -10.164 14.939 1.00 87.25 107 SER A CA 1
ATOM 885 C C . SER A 1 107 ? -11.216 -9.778 16.158 1.00 87.25 107 SER A C 1
ATOM 887 O O . SER A 1 107 ? -11.496 -8.763 16.789 1.00 87.25 107 SER A O 1
ATOM 889 N N . ASN A 1 108 ? -10.174 -10.554 16.468 1.00 88.75 108 ASN A N 1
ATOM 890 C CA . ASN A 1 108 ? -9.320 -10.343 17.639 1.00 88.75 108 ASN A CA 1
ATOM 891 C C . ASN A 1 108 ? -8.467 -9.085 17.476 1.00 88.75 108 ASN A C 1
ATOM 893 O O . ASN A 1 108 ? -8.314 -8.302 18.412 1.00 88.75 108 ASN A O 1
ATOM 897 N N . TRP A 1 109 ? -7.942 -8.878 16.269 1.00 92.00 109 TRP A N 1
ATOM 898 C CA . TRP A 1 109 ? -7.085 -7.739 15.966 1.00 92.00 109 TRP A CA 1
ATOM 899 C C . TRP A 1 109 ? -7.832 -6.507 15.477 1.00 92.00 109 TRP A C 1
ATOM 901 O O . TRP A 1 109 ? -7.204 -5.491 15.209 1.00 92.00 109 TRP A O 1
ATOM 911 N N . THR A 1 110 ? -9.154 -6.601 15.336 1.00 91.50 110 THR A N 1
ATOM 912 C CA . THR A 1 110 ? -10.006 -5.558 14.753 1.00 91.50 110 THR A CA 1
ATOM 913 C C . THR A 1 110 ? -9.572 -5.147 13.336 1.00 91.50 110 THR A C 1
ATOM 915 O O . THR A 1 110 ? -9.798 -4.026 12.875 1.00 91.50 110 THR A O 1
ATOM 918 N N . TYR A 1 111 ? -8.970 -6.093 12.612 1.00 91.62 111 TYR A N 1
ATOM 919 C CA . TYR A 1 111 ? -8.438 -5.914 11.268 1.00 91.62 111 TYR A CA 1
ATOM 920 C C . TYR A 1 111 ? -9.556 -5.962 10.221 1.00 91.62 111 TYR A C 1
ATOM 922 O O . TYR A 1 111 ? -10.324 -6.925 10.142 1.00 91.62 111 TYR A O 1
ATOM 930 N N . LEU A 1 112 ? -9.644 -4.918 9.396 1.00 88.69 112 LEU A N 1
ATOM 931 C CA . LEU A 1 112 ? -10.691 -4.778 8.381 1.00 88.69 112 LEU A CA 1
ATOM 932 C C . LEU A 1 112 ? -10.215 -5.233 6.997 1.00 88.69 112 LEU A C 1
ATOM 934 O O . LEU A 1 112 ? -11.007 -5.738 6.198 1.00 88.69 112 LEU A O 1
ATOM 938 N N . GLY A 1 113 ? -8.922 -5.095 6.706 1.00 88.81 113 GLY A N 1
ATOM 939 C CA . GLY A 1 113 ? -8.325 -5.496 5.434 1.00 88.81 113 GLY A CA 1
ATOM 940 C C . GLY A 1 113 ? -7.176 -4.588 5.015 1.00 88.81 113 GLY A C 1
ATOM 941 O O . GLY A 1 113 ? -6.767 -3.694 5.756 1.00 88.81 113 GLY A O 1
ATOM 942 N N . ARG A 1 114 ? -6.665 -4.802 3.802 1.00 90.69 114 ARG A N 1
ATOM 943 C CA . ARG A 1 114 ? -5.567 -4.014 3.236 1.00 90.69 114 ARG A CA 1
ATOM 944 C C . ARG A 1 114 ? -5.662 -3.872 1.723 1.00 90.69 114 ARG A C 1
ATOM 946 O O . ARG A 1 114 ? -6.352 -4.646 1.062 1.00 90.69 114 ARG A O 1
ATOM 953 N N . SER A 1 115 ? -4.908 -2.926 1.175 1.00 90.69 115 SER A N 1
ATOM 954 C CA . SER A 1 115 ? -4.672 -2.829 -0.262 1.00 90.69 115 SER A CA 1
ATOM 955 C C . SER A 1 115 ? -3.921 -4.055 -0.800 1.00 90.69 115 SER A C 1
ATOM 957 O O . SER A 1 115 ? -3.209 -4.769 -0.080 1.00 90.69 115 SER A O 1
ATOM 959 N N . ALA A 1 116 ? -4.006 -4.250 -2.118 1.00 86.88 116 ALA A N 1
ATOM 960 C CA . ALA A 1 116 ? -2.973 -4.991 -2.832 1.00 86.88 116 ALA A CA 1
ATOM 961 C C . ALA A 1 116 ? -1.594 -4.356 -2.573 1.00 86.88 116 ALA A C 1
ATOM 963 O O . ALA A 1 116 ? -1.500 -3.202 -2.144 1.00 86.88 116 ALA A O 1
ATOM 964 N N . THR A 1 117 ? -0.536 -5.123 -2.823 1.00 89.12 117 THR A N 1
ATOM 965 C CA . THR A 1 117 ? 0.832 -4.618 -2.730 1.00 89.12 117 THR A CA 1
ATOM 966 C C . THR A 1 117 ? 1.014 -3.476 -3.726 1.00 89.12 117 THR A C 1
ATOM 968 O O . THR A 1 117 ? 0.865 -3.679 -4.930 1.00 89.12 117 THR A O 1
ATOM 971 N N . LEU A 1 118 ? 1.293 -2.283 -3.211 1.00 90.75 118 LEU A N 1
ATOM 972 C CA . LEU A 1 118 ? 1.706 -1.133 -4.003 1.00 90.75 118 LEU A CA 1
ATOM 973 C C . LEU A 1 118 ? 3.233 -1.139 -4.082 1.00 90.75 118 LEU A C 1
ATOM 975 O O . LEU A 1 118 ? 3.902 -1.618 -3.165 1.00 90.75 118 LEU A O 1
ATOM 979 N N . CYS A 1 119 ? 3.778 -0.636 -5.181 1.00 91.25 119 CYS A N 1
ATOM 980 C CA . CYS A 1 119 ? 5.206 -0.683 -5.444 1.00 91.25 119 CYS A CA 1
ATOM 981 C C . CYS A 1 119 ? 5.646 0.640 -6.060 1.00 91.25 119 CYS A C 1
ATOM 983 O O . CYS A 1 119 ? 5.062 1.065 -7.057 1.00 91.25 119 CYS A O 1
ATOM 985 N N . ASP A 1 120 ? 6.659 1.260 -5.469 1.00 87.50 120 ASP A N 1
ATOM 986 C CA . ASP A 1 120 ? 7.362 2.395 -6.050 1.00 87.50 120 ASP A CA 1
ATOM 987 C C . ASP A 1 120 ? 8.749 1.941 -6.515 1.00 87.50 120 ASP A C 1
ATOM 989 O O . ASP A 1 120 ? 9.508 1.321 -5.765 1.00 87.50 120 ASP A O 1
ATOM 993 N N . THR A 1 121 ? 9.022 2.205 -7.787 1.00 89.31 121 THR A N 1
ATOM 994 C CA . THR A 1 121 ? 10.271 1.902 -8.499 1.00 89.31 121 THR A CA 1
ATOM 995 C C . THR A 1 121 ? 10.696 3.106 -9.343 1.00 89.31 121 THR A C 1
ATOM 997 O O . THR A 1 121 ? 11.255 2.940 -10.426 1.00 89.31 121 THR A O 1
ATOM 1000 N N . SER A 1 122 ? 10.300 4.313 -8.930 1.00 81.62 122 SER A N 1
ATOM 1001 C CA . SER A 1 122 ? 10.527 5.544 -9.691 1.00 81.62 122 SER A CA 1
ATOM 1002 C C . SER A 1 122 ? 11.978 6.029 -9.656 1.00 81.62 122 SER A C 1
ATOM 1004 O O . SER A 1 122 ? 12.380 6.779 -10.544 1.00 81.62 122 SER A O 1
ATOM 1006 N N . ASP A 1 123 ? 12.773 5.575 -8.684 1.00 80.00 123 ASP A N 1
ATOM 1007 C CA . ASP A 1 123 ? 14.197 5.881 -8.571 1.00 80.00 123 ASP A CA 1
ATOM 1008 C C . ASP A 1 123 ? 15.095 4.645 -8.773 1.00 80.00 123 ASP A C 1
ATOM 1010 O O . ASP A 1 123 ? 14.640 3.506 -8.876 1.00 80.00 123 ASP A O 1
ATOM 1014 N N . ALA A 1 124 ? 16.405 4.886 -8.861 1.00 79.94 124 ALA A N 1
ATOM 1015 C CA . ALA A 1 124 ? 17.420 3.836 -8.959 1.00 79.94 124 ALA A CA 1
ATOM 1016 C C . ALA A 1 124 ? 17.918 3.341 -7.584 1.00 79.94 124 ALA A C 1
ATOM 1018 O O . ALA A 1 124 ? 18.816 2.499 -7.528 1.00 79.94 124 ALA A O 1
ATOM 1019 N N . ALA A 1 125 ? 17.389 3.882 -6.480 1.00 76.19 125 ALA A N 1
ATOM 1020 C CA . ALA A 1 125 ? 17.861 3.596 -5.127 1.00 76.19 125 ALA A CA 1
ATOM 1021 C C . ALA A 1 125 ? 17.258 2.303 -4.562 1.00 76.19 125 ALA A C 1
ATOM 1023 O O . ALA A 1 125 ? 17.855 1.682 -3.678 1.00 76.19 125 ALA A O 1
ATOM 1024 N N . GLY A 1 126 ? 16.111 1.860 -5.082 1.00 80.69 126 GLY A N 1
ATOM 1025 C CA . GLY A 1 126 ? 15.562 0.555 -4.744 1.00 80.69 126 GLY A CA 1
ATOM 1026 C C . GLY A 1 126 ? 14.103 0.375 -5.132 1.00 80.69 126 GLY A C 1
ATOM 1027 O O . GLY A 1 126 ? 13.567 1.020 -6.023 1.00 80.69 126 GLY A O 1
ATOM 1028 N N . THR A 1 127 ? 13.456 -0.571 -4.457 1.00 88.38 127 THR A N 1
ATOM 1029 C CA . THR A 1 127 ? 12.028 -0.844 -4.611 1.00 88.38 127 THR A CA 1
ATOM 1030 C C . THR A 1 127 ? 11.344 -0.657 -3.268 1.00 88.38 127 THR A C 1
ATOM 1032 O O . THR A 1 127 ? 11.630 -1.390 -2.317 1.00 88.38 127 THR A O 1
ATOM 1035 N N . THR A 1 128 ? 10.412 0.289 -3.191 1.00 89.75 128 THR A N 1
ATOM 1036 C CA . THR A 1 128 ? 9.606 0.508 -1.988 1.00 89.75 128 THR A CA 1
ATOM 1037 C C . THR A 1 128 ? 8.294 -0.244 -2.130 1.00 89.75 128 THR A C 1
ATOM 1039 O O . THR A 1 128 ? 7.483 0.040 -3.010 1.00 89.75 128 THR A O 1
ATOM 1042 N N . THR A 1 129 ? 8.069 -1.216 -1.249 1.00 91.94 129 THR A N 1
ATOM 1043 C CA . THR A 1 129 ? 6.802 -1.951 -1.190 1.00 91.94 129 THR A CA 1
ATOM 1044 C C . THR A 1 129 ? 5.895 -1.346 -0.125 1.00 91.94 129 THR A C 1
ATOM 1046 O O . THR A 1 129 ? 6.317 -1.172 1.016 1.00 91.94 129 THR A O 1
ATOM 10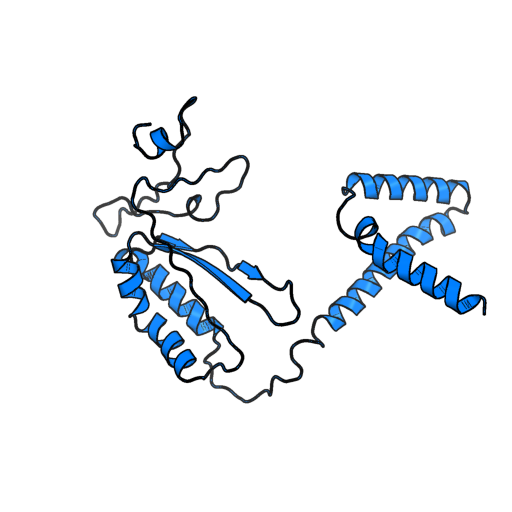49 N N . ILE A 1 130 ? 4.650 -1.039 -0.487 1.00 92.88 130 ILE A N 1
ATOM 1050 C CA . ILE A 1 130 ? 3.714 -0.291 0.358 1.00 92.88 130 ILE A CA 1
ATOM 1051 C C . ILE A 1 130 ? 2.417 -1.088 0.520 1.00 92.88 130 ILE A C 1
ATOM 1053 O O . ILE A 1 130 ? 1.856 -1.624 -0.441 1.00 92.88 130 ILE A O 1
ATOM 1057 N N . TRP A 1 131 ? 1.902 -1.122 1.749 1.00 93.06 131 TRP A N 1
ATOM 1058 C CA . TRP A 1 131 ? 0.582 -1.660 2.067 1.00 93.06 131 TRP A CA 1
ATOM 1059 C C . TRP A 1 131 ? -0.215 -0.640 2.867 1.00 93.06 131 TRP A C 1
ATOM 1061 O O . TRP A 1 131 ? 0.252 -0.141 3.887 1.00 93.06 131 TRP A O 1
ATOM 1071 N N . LEU A 1 132 ? -1.449 -0.384 2.439 1.00 94.56 132 LEU A N 1
ATOM 1072 C CA . LEU A 1 132 ? -2.412 0.387 3.218 1.00 94.56 132 LEU A CA 1
ATOM 1073 C C . LEU A 1 132 ? -3.316 -0.589 3.959 1.00 94.56 132 LEU A C 1
ATOM 1075 O O . LEU A 1 132 ? -4.112 -1.285 3.331 1.00 94.56 132 LEU A O 1
ATOM 1079 N N . SER A 1 133 ? -3.181 -0.663 5.280 1.00 93.94 133 SER A N 1
ATOM 1080 C CA . SER A 1 133 ? -4.000 -1.529 6.135 1.00 93.94 133 SER A CA 1
ATOM 1081 C C . SER A 1 133 ? -5.026 -0.725 6.924 1.00 93.94 133 SER A C 1
ATOM 1083 O O . SER A 1 133 ? -4.711 0.348 7.434 1.00 93.94 133 SER A O 1
ATOM 1085 N N . TYR A 1 134 ? -6.224 -1.278 7.074 1.00 93.00 134 TYR A N 1
ATOM 1086 C CA . TYR A 1 134 ? -7.343 -0.658 7.769 1.00 93.00 134 TYR A CA 1
ATOM 1087 C C . TYR A 1 134 ? -7.708 -1.462 9.013 1.00 93.00 134 TYR A C 1
ATOM 1089 O O . TYR A 1 134 ? -7.853 -2.687 8.973 1.00 93.00 134 TYR A O 1
ATOM 1097 N N . TRP A 1 135 ? -7.899 -0.741 10.110 1.00 92.94 135 TRP A N 1
ATOM 1098 C CA . TRP A 1 135 ? -8.153 -1.283 11.438 1.00 92.94 135 TRP A CA 1
ATOM 1099 C C . TRP A 1 135 ? -9.332 -0.530 12.045 1.00 92.94 135 TRP A C 1
ATOM 1101 O O . TRP A 1 135 ? -9.470 0.675 11.833 1.00 92.94 135 TRP A O 1
ATOM 1111 N N . LYS A 1 136 ? -10.200 -1.232 12.772 1.00 89.81 136 LYS A N 1
ATOM 1112 C CA . LYS A 1 136 ? -11.390 -0.632 13.390 1.00 89.81 136 LYS A CA 1
ATOM 1113 C C . LYS A 1 136 ? -11.012 0.301 14.539 1.00 89.81 136 LYS A C 1
ATOM 1115 O O . LYS A 1 136 ? -11.673 1.316 14.735 1.00 89.81 136 LYS A O 1
ATOM 1120 N N . ASP A 1 137 ? -9.978 -0.055 15.301 1.00 90.50 137 ASP A N 1
ATOM 1121 C CA . ASP A 1 137 ? -9.507 0.720 16.444 1.00 90.50 137 ASP A CA 1
ATOM 1122 C C . ASP A 1 137 ? -7.998 0.560 16.691 1.00 90.50 137 ASP A C 1
ATOM 1124 O O . ASP A 1 137 ? -7.345 -0.386 16.244 1.00 90.50 137 ASP A O 1
ATOM 1128 N N . LEU A 1 138 ? -7.435 1.514 17.438 1.00 93.38 138 LEU A N 1
ATOM 1129 C CA . LEU A 1 138 ? -6.019 1.510 17.811 1.00 93.38 138 LEU A CA 1
ATOM 1130 C C . LEU A 1 138 ? -5.665 0.387 18.793 1.00 93.38 138 LEU A C 1
ATOM 1132 O O . LEU A 1 138 ? -4.502 -0.010 18.870 1.00 93.38 138 LEU A O 1
ATOM 1136 N N . LYS A 1 139 ? -6.637 -0.122 19.561 1.00 94.31 139 LYS A N 1
ATOM 1137 C CA . LYS A 1 139 ? -6.397 -1.168 20.561 1.00 94.31 139 LYS A CA 1
ATOM 1138 C C . LYS A 1 139 ? -6.046 -2.491 19.879 1.00 94.31 139 LYS A C 1
ATOM 1140 O O . LYS A 1 139 ? -5.047 -3.103 20.252 1.00 94.31 139 LYS A O 1
ATOM 1145 N N . GLY A 1 140 ? -6.826 -2.895 18.880 1.00 94.62 140 GLY A N 1
ATOM 1146 C CA . GLY A 1 140 ? -6.590 -4.094 18.080 1.00 94.62 140 GLY A CA 1
ATOM 1147 C C . GLY A 1 140 ? -5.304 -3.999 17.264 1.00 94.62 140 GLY A C 1
ATOM 1148 O O . GLY A 1 140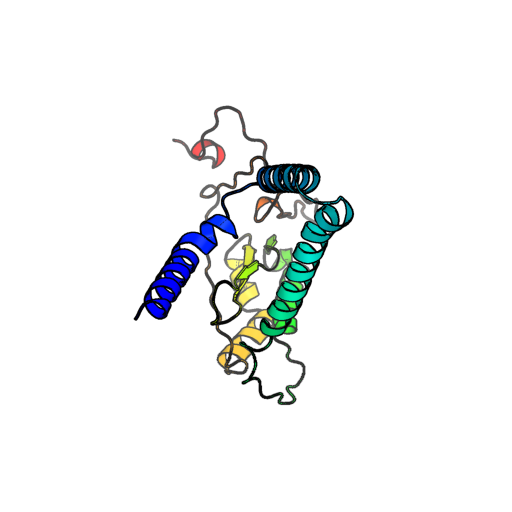 ? -4.470 -4.900 17.355 1.00 94.62 140 GLY A O 1
ATOM 1149 N N . LEU A 1 141 ? -5.065 -2.862 16.597 1.00 95.69 141 LEU A N 1
ATOM 1150 C CA . LEU A 1 141 ? -3.803 -2.608 15.887 1.00 95.69 141 LEU A CA 1
ATOM 1151 C C . LEU A 1 141 ? -2.589 -2.718 16.823 1.00 95.69 141 LEU A C 1
ATOM 1153 O O . LEU A 1 141 ? -1.612 -3.397 16.506 1.00 95.69 141 LEU A O 1
ATOM 1157 N N . ARG A 1 142 ? -2.644 -2.089 18.005 1.00 96.19 142 ARG A N 1
ATOM 1158 C CA . ARG A 1 142 ? -1.559 -2.173 18.993 1.00 96.19 142 ARG A CA 1
ATOM 1159 C C . ARG A 1 142 ? -1.362 -3.601 19.499 1.00 96.19 142 ARG A C 1
ATOM 1161 O O . ARG A 1 142 ? -0.221 -4.005 19.712 1.00 96.19 142 ARG A O 1
ATOM 1168 N N . ALA A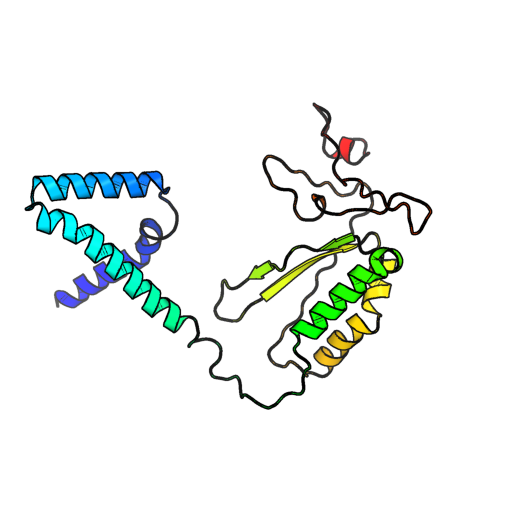 1 143 ? -2.435 -4.356 19.719 1.00 95.62 143 ALA A N 1
ATOM 1169 C CA . ALA A 1 143 ? -2.337 -5.751 20.139 1.00 95.62 143 ALA A CA 1
ATOM 1170 C C . ALA A 1 143 ? -1.668 -6.611 19.053 1.00 95.62 143 ALA A C 1
ATOM 1172 O O . ALA A 1 143 ? -0.720 -7.335 19.353 1.00 95.62 143 ALA A O 1
ATOM 1173 N N . PHE A 1 144 ? -2.066 -6.441 17.789 1.00 96.50 144 PHE A N 1
ATOM 1174 C CA . PHE A 1 144 ? -1.441 -7.108 16.647 1.00 96.50 144 PHE A CA 1
ATOM 1175 C C . PHE A 1 144 ? 0.042 -6.751 16.492 1.00 96.50 144 PHE A C 1
ATOM 1177 O O . PHE A 1 144 ? 0.868 -7.643 16.303 1.00 96.50 144 PHE A O 1
ATOM 1184 N N . ALA A 1 145 ? 0.414 -5.477 16.646 1.00 95.88 145 ALA A N 1
ATOM 1185 C CA . ALA A 1 145 ? 1.812 -5.043 16.573 1.00 95.88 145 ALA A CA 1
ATOM 1186 C C . ALA A 1 145 ? 2.707 -5.698 17.649 1.00 95.88 145 ALA A C 1
ATOM 1188 O O . ALA A 1 145 ? 3.918 -5.825 17.463 1.00 95.88 145 ALA A O 1
ATOM 1189 N N . ASN A 1 146 ? 2.112 -6.143 18.762 1.00 95.31 146 ASN A N 1
ATOM 1190 C CA . ASN A 1 146 ? 2.791 -6.880 19.830 1.00 95.31 146 ASN A CA 1
ATOM 1191 C C . ASN A 1 146 ? 2.676 -8.411 19.694 1.00 95.31 146 ASN A C 1
ATOM 1193 O O . ASN A 1 146 ? 3.216 -9.130 20.534 1.00 95.31 146 ASN A O 1
ATOM 1197 N N . SER A 1 147 ? 2.001 -8.920 18.660 1.00 94.00 147 SER A N 1
ATOM 1198 C CA . SER A 1 147 ? 1.885 -10.358 18.395 1.00 94.00 147 SER A CA 1
ATOM 1199 C C . SER A 1 147 ? 3.225 -10.974 17.989 1.00 94.00 147 SER A C 1
ATOM 1201 O O . SER A 1 147 ? 4.106 -10.297 17.455 1.00 94.00 147 SER A O 1
ATOM 1203 N N . ALA A 1 148 ? 3.366 -12.288 18.178 1.00 93.88 148 ALA A N 1
ATOM 1204 C CA . ALA A 1 148 ? 4.579 -13.012 17.801 1.00 93.88 148 ALA A CA 1
ATOM 1205 C C . ALA A 1 148 ? 4.922 -12.859 16.306 1.00 93.88 148 ALA A C 1
ATOM 1207 O O . ALA A 1 148 ? 6.089 -12.671 15.967 1.00 93.88 148 ALA A O 1
ATOM 1208 N N . ALA A 1 149 ? 3.917 -12.874 15.421 1.00 92.38 149 ALA A N 1
ATOM 1209 C CA . ALA A 1 149 ? 4.122 -12.742 13.979 1.00 92.38 149 ALA A CA 1
ATOM 1210 C C . ALA A 1 149 ? 4.726 -11.379 13.603 1.00 92.38 149 ALA A C 1
ATOM 1212 O O . ALA A 1 149 ? 5.691 -11.313 12.841 1.00 92.38 149 ALA A O 1
ATOM 1213 N N . HIS A 1 150 ? 4.204 -10.289 14.174 1.00 94.38 150 HIS A N 1
ATOM 1214 C CA . HIS A 1 150 ? 4.738 -8.950 13.925 1.00 94.38 150 HIS A CA 1
ATOM 1215 C C . HIS A 1 150 ? 6.110 -8.752 14.593 1.00 94.38 150 HIS A C 1
ATOM 1217 O O . HIS A 1 150 ? 7.055 -8.251 13.973 1.00 94.38 150 HIS A O 1
ATOM 1223 N N . ARG A 1 151 ? 6.255 -9.210 15.844 1.00 94.25 151 ARG A N 1
ATOM 1224 C CA . ARG A 1 151 ? 7.508 -9.103 16.603 1.00 94.25 151 ARG A CA 1
ATOM 1225 C C . ARG A 1 151 ? 8.660 -9.854 15.952 1.00 94.25 151 ARG A C 1
ATOM 1227 O O . ARG A 1 151 ? 9.765 -9.329 15.949 1.00 94.25 151 ARG A O 1
ATOM 1234 N N . LEU A 1 152 ? 8.407 -10.990 15.301 1.00 91.44 152 LEU A N 1
ATOM 1235 C CA . LEU A 1 152 ? 9.434 -11.721 14.557 1.00 91.44 152 LEU A CA 1
ATOM 1236 C C . LEU A 1 152 ? 10.144 -10.841 13.516 1.00 91.44 152 LEU A C 1
ATOM 1238 O O . LEU A 1 152 ? 11.374 -10.834 13.450 1.00 91.44 152 LEU A O 1
ATOM 1242 N N . GLY A 1 153 ? 9.390 -10.094 12.706 1.00 90.38 153 GLY A N 1
ATOM 1243 C CA . GLY A 1 153 ? 9.983 -9.209 11.702 1.00 90.38 153 GLY A CA 1
ATOM 1244 C C . GLY A 1 153 ? 10.654 -7.988 12.320 1.00 90.38 153 GLY A C 1
ATOM 1245 O O . GLY A 1 153 ? 11.782 -7.662 11.946 1.00 90.38 153 GLY A O 1
ATOM 1246 N N . GLN A 1 154 ? 10.007 -7.365 13.308 1.00 93.69 154 GLN A N 1
ATOM 1247 C CA . GLN A 1 154 ? 10.558 -6.201 14.004 1.00 93.69 154 GLN A CA 1
ATOM 1248 C C . GLN A 1 154 ? 11.878 -6.527 14.716 1.00 93.69 154 GLN A C 1
ATOM 1250 O O . GLN A 1 154 ? 12.861 -5.801 14.569 1.00 93.69 154 GLN A O 1
ATOM 1255 N N . ASP A 1 155 ? 11.933 -7.641 15.442 1.00 94.00 155 ASP A N 1
ATOM 1256 C CA . ASP A 1 155 ? 13.112 -8.053 16.199 1.00 94.00 155 ASP A CA 1
ATOM 1257 C C . ASP A 1 155 ? 14.265 -8.429 15.255 1.00 94.00 155 ASP A C 1
ATOM 1259 O O . ASP A 1 155 ? 15.415 -8.067 15.505 1.00 94.00 155 ASP A O 1
ATOM 1263 N N . ARG A 1 156 ? 13.974 -9.071 14.113 1.00 92.06 156 ARG A N 1
ATOM 1264 C CA . ARG A 1 156 ? 14.983 -9.373 13.079 1.00 92.06 156 ARG A CA 1
ATOM 1265 C C . ARG A 1 156 ? 15.524 -8.120 12.395 1.00 92.06 156 ARG A C 1
ATOM 1267 O O . ARG A 1 156 ? 16.733 -8.035 12.163 1.00 92.06 156 ARG A O 1
ATOM 1274 N N . PHE A 1 157 ? 14.659 -7.153 12.096 1.00 91.94 157 PHE A N 1
ATOM 1275 C CA . PHE A 1 157 ? 15.072 -5.855 11.566 1.00 91.94 157 PHE A CA 1
ATOM 1276 C C . PHE A 1 157 ? 15.966 -5.107 12.564 1.00 91.94 157 PHE A C 1
ATOM 1278 O O . PHE A 1 157 ? 17.060 -4.663 12.207 1.00 91.94 157 PHE A O 1
ATOM 1285 N N . ASN A 1 158 ? 15.555 -5.049 13.834 1.00 94.19 158 ASN A N 1
ATOM 1286 C CA . ASN A 1 158 ? 16.332 -4.429 14.910 1.00 94.19 158 ASN A CA 1
ATOM 1287 C C . ASN A 1 158 ? 17.685 -5.124 15.118 1.00 94.19 158 ASN A C 1
ATOM 1289 O O . ASN A 1 158 ? 18.697 -4.454 15.310 1.00 94.19 158 ASN A O 1
ATOM 1293 N N . ALA A 1 159 ? 17.731 -6.451 14.975 1.00 94.31 159 ALA A N 1
ATOM 1294 C CA . ALA A 1 159 ? 18.958 -7.246 14.985 1.00 94.31 159 ALA A CA 1
ATOM 1295 C C . ALA A 1 159 ? 19.797 -7.127 13.693 1.00 94.31 159 ALA A C 1
ATOM 1297 O O . ALA A 1 159 ? 20.730 -7.908 13.498 1.00 94.31 159 ALA A O 1
ATOM 1298 N N . LYS A 1 160 ? 19.460 -6.189 12.794 1.00 91.38 160 LYS A N 1
ATOM 1299 C CA . LYS A 1 160 ? 20.171 -5.898 11.538 1.00 91.38 160 LYS A CA 1
ATOM 1300 C C . LYS A 1 160 ? 20.351 -7.120 10.629 1.00 91.38 160 LYS A C 1
ATOM 1302 O O . LYS A 1 160 ? 21.323 -7.211 9.883 1.00 91.38 160 LYS A O 1
ATOM 1307 N N . ARG A 1 161 ? 19.388 -8.052 10.644 1.00 89.12 161 ARG A N 1
ATOM 1308 C CA . ARG A 1 161 ? 19.397 -9.241 9.765 1.00 89.12 161 ARG A CA 1
ATOM 1309 C C . ARG A 1 161 ? 19.184 -8.895 8.289 1.00 89.12 161 ARG A C 1
ATOM 1311 O O . ARG A 1 161 ? 19.555 -9.686 7.429 1.00 89.12 161 ARG A O 1
ATOM 1318 N N . PHE A 1 162 ? 18.639 -7.712 8.008 1.00 87.31 162 PHE A N 1
ATOM 1319 C CA . PHE A 1 162 ? 18.344 -7.212 6.664 1.00 87.31 162 PHE A CA 1
ATOM 1320 C C . PHE A 1 162 ? 19.024 -5.847 6.448 1.00 87.31 162 PHE A C 1
ATOM 1322 O O . PHE A 1 162 ? 18.357 -4.817 6.487 1.00 87.31 162 PHE A O 1
ATOM 1329 N N . PRO A 1 163 ? 20.359 -5.797 6.269 1.00 86.81 163 PRO A N 1
ATOM 1330 C CA . PRO A 1 163 ? 21.106 -4.532 6.221 1.00 86.81 163 PRO A CA 1
ATOM 1331 C C . PRO A 1 163 ? 20.785 -3.662 4.995 1.00 86.81 163 PRO A C 1
ATOM 1333 O O . PRO A 1 163 ? 21.085 -2.477 4.996 1.00 86.81 163 PRO A O 1
ATOM 1336 N N . TYR A 1 164 ? 20.175 -4.249 3.966 1.00 84.31 164 TYR A N 1
ATOM 1337 C CA . TYR A 1 164 ? 19.754 -3.595 2.723 1.00 84.31 164 TYR A CA 1
ATOM 1338 C C . TYR A 1 164 ? 18.312 -3.065 2.770 1.00 84.31 164 TYR A C 1
ATOM 1340 O O . TYR A 1 164 ? 17.807 -2.573 1.768 1.00 84.31 164 TYR A O 1
ATOM 1348 N N . MET A 1 165 ? 17.614 -3.219 3.897 1.00 87.44 165 MET A N 1
ATOM 1349 C CA . MET A 1 165 ? 16.207 -2.856 4.025 1.00 87.44 165 MET A CA 1
ATOM 1350 C C . MET A 1 165 ? 16.044 -1.630 4.920 1.00 87.44 165 MET A C 1
ATOM 1352 O O . MET A 1 165 ? 16.578 -1.588 6.027 1.00 87.44 165 MET A O 1
ATOM 1356 N N . GLY A 1 166 ? 15.228 -0.679 4.467 1.00 89.62 166 GLY A N 1
ATOM 1357 C CA . GLY A 1 166 ? 14.587 0.321 5.319 1.00 89.62 166 GLY A CA 1
ATOM 1358 C C . GLY A 1 166 ? 13.146 -0.081 5.638 1.00 89.62 166 GLY A C 1
ATOM 1359 O O . GLY A 1 166 ? 12.494 -0.748 4.837 1.00 89.62 166 GLY A O 1
ATOM 1360 N N . ILE A 1 167 ? 12.645 0.325 6.806 1.00 91.94 167 ILE A N 1
ATOM 1361 C CA . ILE A 1 167 ? 11.229 0.199 7.172 1.00 91.94 167 ILE A CA 1
ATOM 1362 C C . ILE A 1 167 ? 10.742 1.571 7.628 1.00 91.94 167 ILE A C 1
ATOM 1364 O O . ILE A 1 167 ? 11.391 2.217 8.450 1.00 91.94 167 ILE A O 1
ATOM 1368 N N . MET A 1 168 ? 9.586 1.987 7.119 1.00 90.69 168 MET A N 1
ATOM 1369 C CA . MET A 1 168 ? 8.834 3.135 7.614 1.00 90.69 168 MET A CA 1
ATOM 1370 C C . MET A 1 168 ? 7.381 2.723 7.856 1.00 90.69 168 MET A C 1
ATOM 1372 O O . MET A 1 168 ? 6.904 1.738 7.289 1.00 90.69 168 MET A O 1
ATOM 1376 N N . HIS A 1 169 ? 6.691 3.445 8.735 1.00 93.25 169 HIS A N 1
ATOM 1377 C CA . HIS A 1 169 ? 5.253 3.293 8.912 1.00 93.25 169 HIS A CA 1
ATOM 1378 C C . HIS A 1 169 ? 4.612 4.638 9.255 1.00 93.25 169 HIS A C 1
ATOM 1380 O O . HIS A 1 169 ? 5.177 5.435 9.998 1.00 93.25 169 HIS A O 1
ATOM 1386 N N . GLU A 1 170 ? 3.419 4.883 8.732 1.00 95.12 170 GLU A N 1
ATOM 1387 C CA . GLU A 1 170 ? 2.601 6.037 9.095 1.00 95.12 170 GLU A CA 1
ATOM 1388 C C . GLU A 1 170 ? 1.251 5.528 9.581 1.00 95.12 170 GLU A C 1
ATOM 1390 O O . GLU A 1 170 ? 0.613 4.695 8.936 1.00 95.12 170 GLU A O 1
ATOM 1395 N N . THR A 1 171 ? 0.830 5.988 10.758 1.00 94.81 171 THR A N 1
ATOM 1396 C CA . THR A 1 171 ? -0.441 5.582 11.365 1.00 94.81 171 THR A CA 1
ATOM 1397 C C . THR A 1 171 ? -1.311 6.807 11.573 1.00 94.81 171 THR A C 1
ATOM 1399 O O . THR A 1 171 ? -0.992 7.676 12.382 1.00 94.81 171 THR A O 1
ATOM 1402 N N . PHE A 1 172 ? -2.441 6.844 10.872 1.00 93.12 172 PHE A N 1
ATOM 1403 C CA . PHE A 1 172 ? -3.447 7.891 11.004 1.00 93.12 172 PHE A CA 1
ATOM 1404 C C . PHE A 1 172 ? -4.677 7.339 11.724 1.00 93.12 172 PHE A C 1
ATOM 1406 O O . PHE A 1 172 ? -5.145 6.242 11.423 1.00 93.12 172 PHE A O 1
ATOM 1413 N N . HIS A 1 173 ? -5.221 8.110 12.665 1.00 92.06 173 HIS A N 1
ATOM 1414 C CA . HIS A 1 173 ? -6.447 7.766 13.378 1.00 92.06 173 HIS A CA 1
ATOM 1415 C C . HIS A 1 173 ? -7.504 8.843 13.139 1.00 92.06 173 HIS A C 1
ATOM 1417 O O . HIS A 1 173 ? -7.350 9.983 13.575 1.00 92.06 173 HIS A O 1
ATOM 1423 N N . ALA A 1 174 ? -8.586 8.466 12.460 1.00 90.12 174 ALA A N 1
ATOM 1424 C CA . ALA A 1 174 ? -9.739 9.322 12.227 1.00 90.12 174 ALA A CA 1
ATOM 1425 C C . ALA A 1 174 ? -10.927 8.819 13.065 1.00 90.12 174 ALA A C 1
ATOM 1427 O O . ALA A 1 174 ? -11.432 7.726 12.797 1.00 90.12 174 ALA A O 1
ATOM 1428 N N . PRO A 1 175 ? -11.397 9.589 14.066 1.00 86.88 175 PRO A N 1
ATOM 1429 C CA . PRO A 1 175 ? -12.590 9.232 14.826 1.00 86.88 175 PRO A CA 1
ATOM 1430 C C . PRO A 1 175 ? -13.824 9.077 13.931 1.00 86.88 175 PRO A C 1
ATOM 1432 O O . PRO A 1 175 ? -13.880 9.616 12.822 1.00 86.88 175 PRO A O 1
ATOM 1435 N N . ASN A 1 176 ? -14.849 8.389 14.438 1.00 84.00 176 ASN A N 1
ATOM 1436 C CA . ASN A 1 176 ? -16.124 8.282 13.735 1.00 84.00 176 ASN A CA 1
ATOM 1437 C C . ASN A 1 176 ? -16.679 9.679 13.389 1.00 84.00 176 ASN A C 1
ATOM 1439 O O . ASN A 1 176 ? -16.639 10.595 14.211 1.00 84.00 176 ASN A O 1
ATOM 1443 N N . GLY A 1 177 ? -17.155 9.841 12.155 1.00 84.69 177 GLY A N 1
ATOM 1444 C CA . GLY A 1 177 ? -17.625 11.119 11.625 1.00 84.69 177 GLY A CA 1
ATOM 1445 C C . GLY A 1 177 ? -16.520 12.136 11.319 1.00 84.69 177 GLY A C 1
ATOM 1446 O O . GLY A 1 177 ? -16.845 13.289 11.071 1.00 84.69 177 GLY A O 1
ATOM 1447 N N . SER A 1 178 ? -15.231 11.779 11.367 1.00 87.44 178 SER A N 1
ATOM 1448 C CA . SER A 1 178 ? -14.101 12.642 10.948 1.00 87.44 178 SER A CA 1
ATOM 1449 C C . SER A 1 178 ? -13.508 12.250 9.596 1.00 87.44 178 SER A C 1
ATOM 1451 O O . SER A 1 178 ? -12.425 12.709 9.247 1.00 87.44 178 SER A O 1
ATOM 1453 N N . TRP A 1 179 ? -14.169 11.363 8.861 1.00 87.38 179 TRP A N 1
ATOM 1454 C CA . TRP A 1 179 ? -13.695 10.877 7.577 1.00 87.38 179 TRP A CA 1
ATOM 1455 C C . TRP A 1 179 ? -14.874 10.593 6.650 1.00 87.38 179 TRP A C 1
ATOM 1457 O O . TRP A 1 179 ? -15.973 10.255 7.094 1.00 87.38 179 TRP A O 1
ATOM 1467 N N . GLU A 1 180 ? -14.619 10.714 5.354 1.00 86.38 180 GLU A N 1
ATOM 1468 C CA . GLU A 1 180 ? -15.514 10.307 4.281 1.00 86.38 180 GLU A CA 1
ATOM 1469 C C . GLU A 1 180 ? -14.667 9.671 3.168 1.00 86.38 180 GLU A C 1
ATOM 1471 O O . GLU A 1 180 ? -13.524 10.071 2.950 1.00 86.38 180 GLU A O 1
ATOM 1476 N N . ALA A 1 181 ? -15.223 8.682 2.466 1.00 85.50 181 ALA A N 1
ATOM 1477 C CA . ALA A 1 181 ? -14.657 8.166 1.226 1.00 85.50 181 ALA A CA 1
ATOM 1478 C C . ALA A 1 181 ? -15.701 8.279 0.111 1.00 85.50 181 ALA A C 1
ATOM 1480 O O . ALA A 1 181 ? -16.809 7.756 0.241 1.00 85.50 181 ALA A O 1
ATOM 1481 N N . ILE A 1 182 ? -15.340 8.965 -0.974 1.00 85.19 182 ILE A N 1
ATOM 1482 C CA . ILE A 1 182 ? -16.204 9.197 -2.134 1.00 85.19 182 ILE A CA 1
ATOM 1483 C C . ILE A 1 182 ? -15.640 8.413 -3.314 1.00 85.19 182 ILE A C 1
ATOM 1485 O O . ILE A 1 182 ? -14.445 8.471 -3.594 1.00 85.19 182 ILE A O 1
ATOM 1489 N N . TYR A 1 183 ? -16.519 7.697 -4.006 1.00 85.69 183 TYR A N 1
ATOM 1490 C CA . TYR A 1 183 ? -16.198 6.946 -5.212 1.00 85.69 183 TYR A CA 1
ATOM 1491 C C . TYR A 1 183 ? -17.152 7.396 -6.317 1.00 85.69 183 TYR A C 1
ATOM 1493 O O . TYR A 1 183 ? -18.366 7.284 -6.157 1.00 85.69 183 TYR A O 1
ATOM 1501 N N . ASP A 1 184 ? -16.606 7.890 -7.424 1.00 84.31 184 ASP A N 1
ATOM 1502 C CA . ASP A 1 184 ? -17.349 8.220 -8.640 1.00 84.31 184 ASP A CA 1
ATOM 1503 C C . ASP A 1 184 ? -16.606 7.633 -9.838 1.00 84.31 184 ASP A C 1
ATOM 1505 O O . ASP A 1 184 ? -15.406 7.854 -9.991 1.00 84.31 184 ASP A O 1
ATOM 1509 N N . SER A 1 185 ? -17.309 6.829 -10.640 1.00 88.62 185 SER A N 1
ATOM 1510 C CA . SER A 1 185 ? -16.768 6.163 -11.835 1.00 88.62 185 SER A CA 1
ATOM 1511 C C . SER A 1 185 ? -15.441 5.421 -11.594 1.00 88.62 185 SER A C 1
ATOM 1513 O O . SER A 1 185 ? -14.639 5.219 -12.503 1.00 88.62 185 SER A O 1
ATOM 1515 N N . PHE A 1 186 ? -15.216 4.988 -10.351 1.00 83.38 186 PHE A N 1
ATOM 1516 C CA . PHE A 1 186 ? -13.997 4.337 -9.896 1.00 83.38 186 PHE A CA 1
ATOM 1517 C C . PHE A 1 186 ? -14.340 2.969 -9.318 1.00 83.38 186 PHE A C 1
ATOM 1519 O O . PHE A 1 186 ? -15.312 2.819 -8.573 1.00 83.38 186 PHE A O 1
ATOM 1526 N N . ARG A 1 187 ? -13.536 1.952 -9.639 1.00 85.25 187 ARG A N 1
ATOM 1527 C CA . ARG A 1 187 ? -13.707 0.629 -9.029 1.00 85.25 187 ARG A CA 1
ATOM 1528 C C . ARG A 1 187 ? -13.546 0.741 -7.514 1.00 85.25 187 ARG A C 1
ATOM 1530 O O . ARG A 1 187 ? -12.703 1.498 -7.038 1.00 85.25 187 ARG A O 1
ATOM 1537 N N . LEU A 1 188 ? -14.287 -0.055 -6.751 1.00 84.19 188 LEU A N 1
ATOM 1538 C CA . LEU A 1 188 ? -14.106 -0.071 -5.302 1.00 84.19 188 LEU A CA 1
ATOM 1539 C C . LEU A 1 188 ? -12.654 -0.416 -4.957 1.00 84.19 188 LEU A C 1
ATOM 1541 O O . LEU A 1 188 ? -12.097 -1.400 -5.447 1.00 84.19 188 LEU A O 1
ATOM 1545 N N . TRP A 1 189 ? -12.037 0.421 -4.127 1.00 85.50 189 TRP A N 1
ATOM 1546 C CA . TRP A 1 189 ? -10.648 0.282 -3.697 1.00 85.50 189 TRP A CA 1
ATOM 1547 C C . TRP A 1 189 ? -10.462 0.861 -2.291 1.00 85.50 189 TRP A C 1
ATOM 1549 O O . TRP A 1 189 ? -11.245 1.707 -1.859 1.00 85.50 189 TRP A O 1
ATOM 1559 N N . GLY A 1 190 ? -9.440 0.414 -1.560 1.00 87.81 190 GLY A N 1
ATOM 1560 C CA . GLY A 1 190 ? -9.177 0.878 -0.196 1.00 87.81 190 GLY A CA 1
ATOM 1561 C C . GLY A 1 190 ? -10.351 0.582 0.744 1.00 87.81 190 GLY A C 1
ATOM 1562 O O . GLY A 1 190 ? -10.889 -0.529 0.737 1.00 87.81 190 GLY A O 1
ATOM 1563 N N . ILE A 1 191 ? -10.787 1.588 1.511 1.00 84.88 191 ILE A N 1
ATOM 1564 C CA . ILE A 1 191 ? -11.843 1.443 2.528 1.00 84.88 191 ILE A CA 1
ATOM 1565 C C . ILE A 1 191 ? -13.191 0.953 1.959 1.00 84.88 191 ILE A C 1
ATOM 1567 O O . ILE A 1 191 ? -13.927 0.235 2.631 1.00 84.88 191 ILE A O 1
ATOM 1571 N N . GLY A 1 192 ? -13.489 1.257 0.692 1.00 84.12 192 GLY A N 1
ATOM 1572 C CA . GLY A 1 192 ? -14.705 0.820 -0.003 1.00 84.12 192 GLY A CA 1
ATOM 1573 C C . GLY A 1 192 ? -14.765 -0.682 -0.306 1.00 84.12 192 GLY A C 1
ATOM 1574 O O . GLY A 1 192 ? -15.837 -1.190 -0.623 1.00 84.12 192 GLY A O 1
ATOM 1575 N N . THR A 1 193 ? -13.644 -1.405 -0.194 1.00 82.81 193 THR A N 1
ATOM 1576 C CA . THR A 1 193 ? -13.594 -2.876 -0.351 1.00 82.81 193 THR A CA 1
ATOM 1577 C C . THR A 1 193 ? -13.679 -3.633 0.969 1.00 82.81 193 THR A C 1
ATOM 1579 O O . THR A 1 193 ? -13.765 -4.862 0.969 1.00 82.81 193 THR A O 1
ATOM 1582 N N . LEU A 1 194 ? -13.644 -2.919 2.098 1.00 76.44 194 LEU A N 1
ATOM 1583 C CA . LEU A 1 194 ? -13.645 -3.554 3.405 1.00 76.44 194 LEU A CA 1
ATOM 1584 C C . LEU A 1 194 ? -15.001 -4.193 3.680 1.00 76.44 194 LEU A C 1
ATOM 1586 O O . LEU A 1 194 ? -16.059 -3.627 3.400 1.00 76.44 194 LEU A O 1
ATOM 1590 N N . LYS A 1 195 ? -14.939 -5.376 4.279 1.00 65.81 195 LYS A N 1
ATOM 1591 C CA . LYS A 1 195 ? -16.094 -6.108 4.781 1.00 65.81 195 LYS A CA 1
ATOM 1592 C C . LYS A 1 195 ? -16.024 -6.052 6.297 1.00 65.81 195 LYS A C 1
ATOM 1594 O O . LYS A 1 195 ? -14.993 -6.400 6.871 1.00 65.81 195 LYS A O 1
ATOM 1599 N N . TYR A 1 196 ? -17.091 -5.592 6.937 1.00 64.44 196 TYR A N 1
ATOM 1600 C CA . TYR A 1 196 ? -17.215 -5.675 8.386 1.00 64.44 196 TYR A CA 1
ATOM 1601 C C . TYR A 1 196 ? -18.185 -6.794 8.744 1.00 64.44 196 TYR A C 1
ATOM 1603 O O . TYR A 1 196 ? -19.207 -6.986 8.093 1.00 64.44 196 TYR A O 1
ATOM 1611 N N . ALA A 1 197 ? -17.814 -7.532 9.782 1.00 57.88 197 ALA A N 1
ATOM 1612 C CA . ALA A 1 197 ? -18.655 -8.505 10.450 1.00 57.88 197 ALA A CA 1
ATOM 1613 C C . ALA A 1 197 ? -19.916 -7.819 11.007 1.00 57.88 197 ALA A C 1
ATOM 1615 O O . ALA A 1 197 ? -19.795 -6.886 11.807 1.00 57.88 197 ALA A O 1
ATOM 1616 N N . VAL A 1 198 ? -21.104 -8.273 10.601 1.00 52.94 198 VAL A N 1
ATOM 1617 C CA . VAL A 1 198 ? -22.390 -7.865 11.185 1.00 52.94 198 VAL A CA 1
ATOM 1618 C C . VAL A 1 198 ? -23.086 -9.107 11.730 1.00 52.94 198 VAL A C 1
ATOM 1620 O O . VAL A 1 198 ? -23.691 -9.826 10.952 1.00 52.94 198 VAL A O 1
ATOM 1623 N N . GLY A 1 199 ? -22.989 -9.340 13.043 1.00 48.75 199 GLY A N 1
ATOM 1624 C CA . GLY A 1 199 ? -23.641 -10.454 13.745 1.00 48.75 199 GLY A CA 1
ATOM 1625 C C . GLY A 1 199 ? -23.013 -10.726 15.119 1.00 48.75 199 GLY A C 1
ATOM 1626 O O . GLY A 1 199 ? -21.832 -10.438 15.329 1.00 48.75 199 GLY A O 1
ATOM 1627 N N . GLU A 1 200 ? -23.792 -11.265 16.062 1.00 39.75 200 GLU A N 1
ATOM 1628 C CA . GLU A 1 200 ? -23.307 -11.792 17.349 1.00 39.75 200 GLU A CA 1
ATOM 1629 C C . GLU A 1 200 ? -23.133 -13.317 17.246 1.00 39.75 200 GLU A C 1
ATOM 1631 O O . GLU A 1 200 ? -23.862 -14.095 17.849 1.00 39.75 200 GLU A O 1
ATOM 1636 N N . GLY A 1 201 ? -22.173 -13.777 16.442 1.00 40.91 201 GLY A N 1
ATOM 1637 C CA . GLY A 1 201 ? -21.920 -15.210 16.283 1.00 40.91 201 GLY A CA 1
ATOM 1638 C C . GLY A 1 201 ? -20.799 -15.510 15.294 1.00 40.91 201 GLY A C 1
ATOM 1639 O O . GLY A 1 201 ? -20.589 -14.761 14.343 1.00 40.91 201 GLY A O 1
ATOM 1640 N N . ARG A 1 202 ? -20.062 -16.610 15.519 1.00 42.00 202 ARG A N 1
ATOM 1641 C CA . ARG A 1 202 ? -18.979 -17.072 14.623 1.00 42.00 202 ARG A CA 1
ATOM 1642 C C . ARG A 1 202 ? -19.473 -17.430 13.211 1.00 42.00 202 ARG A C 1
ATOM 1644 O O . ARG A 1 202 ? -18.669 -17.365 12.289 1.00 42.00 202 ARG A O 1
ATOM 1651 N N . ASP A 1 203 ? -20.768 -17.722 13.058 1.00 39.16 203 ASP A N 1
ATOM 1652 C CA . ASP A 1 203 ? -21.367 -18.245 11.821 1.00 39.16 203 ASP A CA 1
ATOM 1653 C C . ASP A 1 203 ? -22.310 -17.255 11.097 1.00 39.16 203 ASP A C 1
ATOM 1655 O O . ASP A 1 203 ? -22.815 -17.572 10.026 1.00 39.16 203 ASP A O 1
ATOM 1659 N N . GLU A 1 204 ? -22.512 -16.037 11.618 1.00 40.03 204 GLU A N 1
ATOM 1660 C CA . GLU A 1 204 ? -23.402 -15.008 11.032 1.00 40.03 204 GLU A CA 1
ATOM 1661 C C . GLU A 1 204 ? -22.634 -13.743 10.620 1.00 40.03 204 GLU A C 1
ATOM 1663 O O . GLU A 1 204 ? -23.022 -12.617 10.919 1.00 40.03 204 GLU A O 1
ATOM 1668 N N . LEU A 1 205 ? -21.489 -13.893 9.955 1.00 49.09 205 LEU A N 1
ATOM 1669 C CA . LEU A 1 205 ? -20.743 -12.740 9.449 1.00 49.09 205 LEU A CA 1
ATOM 1670 C C . LEU A 1 205 ? -21.210 -12.367 8.043 1.00 49.09 205 LEU A C 1
ATOM 1672 O O . LEU A 1 205 ? -20.521 -12.643 7.064 1.00 49.09 205 LEU A O 1
ATOM 1676 N N . GLU A 1 206 ? -22.360 -11.700 7.943 1.00 45.69 206 GLU A N 1
ATOM 1677 C CA . GLU A 1 206 ? -22.820 -11.143 6.668 1.00 45.69 206 GLU A CA 1
ATOM 1678 C C . GLU A 1 206 ? -21.940 -9.945 6.264 1.00 45.69 206 GLU A C 1
ATOM 1680 O O . GLU A 1 206 ? -21.895 -8.932 6.977 1.00 45.69 206 GLU A O 1
ATOM 1685 N N . PRO A 1 207 ? -21.217 -10.011 5.130 1.00 51.25 207 PRO A N 1
ATOM 1686 C CA . PRO A 1 207 ? -20.361 -8.923 4.694 1.00 51.25 207 PRO A CA 1
ATOM 1687 C C . PRO A 1 207 ? -21.217 -7.781 4.143 1.00 51.25 207 PRO A C 1
ATOM 1689 O O . PRO A 1 207 ? -21.512 -7.721 2.948 1.00 51.25 207 PRO A O 1
ATOM 1692 N N . ARG A 1 208 ? -21.586 -6.820 4.993 1.00 54.97 208 ARG A N 1
ATOM 1693 C CA . ARG A 1 208 ? -22.183 -5.573 4.504 1.00 54.97 208 ARG A CA 1
ATOM 1694 C C . ARG A 1 208 ? -21.125 -4.709 3.826 1.00 54.97 208 ARG A C 1
ATOM 1696 O O . ARG A 1 208 ? -20.051 -4.463 4.373 1.00 54.97 208 ARG A O 1
ATOM 1703 N N . GLY A 1 209 ? -21.468 -4.195 2.646 1.00 60.38 209 GLY A N 1
ATOM 1704 C CA . GLY A 1 209 ? -20.691 -3.145 1.998 1.00 60.38 209 GLY A CA 1
ATOM 1705 C C . GLY A 1 209 ? -20.620 -1.902 2.889 1.00 60.38 209 GLY A C 1
ATOM 1706 O O . GLY A 1 209 ? -21.614 -1.499 3.496 1.00 60.38 209 GLY A O 1
ATOM 1707 N N . ALA A 1 210 ? -19.437 -1.294 2.977 1.00 65.00 210 ALA A N 1
ATOM 1708 C CA . ALA A 1 210 ? -19.218 -0.071 3.753 1.00 65.00 210 ALA A CA 1
ATOM 1709 C C . ALA A 1 210 ? -19.874 1.176 3.125 1.00 65.00 210 ALA A C 1
ATOM 1711 O O . ALA A 1 210 ? -20.003 2.206 3.786 1.00 65.00 210 ALA A O 1
ATOM 1712 N N . LEU A 1 211 ? -20.286 1.095 1.857 1.00 70.94 211 LEU A N 1
ATOM 1713 C CA . LEU A 1 211 ? -20.767 2.238 1.089 1.00 70.94 211 LEU A CA 1
ATOM 1714 C C . LEU A 1 211 ? -22.270 2.458 1.229 1.00 70.94 211 LEU A C 1
ATOM 1716 O O . LEU A 1 211 ? -23.069 1.523 1.225 1.00 70.94 211 LEU A O 1
ATOM 1720 N N . LYS A 1 212 ? -22.645 3.734 1.299 1.00 74.50 212 LYS A N 1
ATOM 1721 C CA . LYS A 1 212 ? -24.029 4.206 1.299 1.00 74.50 212 LYS A CA 1
ATOM 1722 C C . LYS A 1 212 ? -24.242 5.093 0.079 1.00 74.50 212 LYS A C 1
ATOM 1724 O O . LYS A 1 212 ? -23.351 5.855 -0.289 1.00 74.50 212 LYS A O 1
ATOM 1729 N N . VAL A 1 213 ? -25.419 5.003 -0.536 1.00 77.12 213 VAL A N 1
ATOM 1730 C CA . VAL A 1 213 ? -25.785 5.877 -1.658 1.00 77.12 213 VAL A CA 1
ATOM 1731 C C . VAL A 1 213 ? -25.874 7.321 -1.164 1.00 77.12 213 VAL A C 1
ATOM 1733 O O . VAL A 1 213 ? -26.481 7.591 -0.128 1.00 77.12 213 VAL A O 1
ATOM 1736 N N . ASN A 1 214 ? -25.260 8.239 -1.910 1.00 76.69 214 ASN A N 1
ATOM 1737 C CA . ASN A 1 214 ? -25.239 9.662 -1.593 1.00 76.69 214 ASN A CA 1
ATOM 1738 C C . ASN A 1 214 ? -26.638 10.293 -1.785 1.00 76.69 214 ASN A C 1
ATOM 1740 O O . ASN A 1 214 ? -27.163 10.247 -2.903 1.00 76.69 214 ASN A O 1
ATOM 1744 N N . PRO A 1 215 ? -27.251 10.903 -0.751 1.00 80.00 215 PRO A N 1
ATOM 1745 C CA . PRO A 1 215 ? -28.486 11.663 -0.914 1.00 80.00 215 PRO A CA 1
ATOM 1746 C C . PRO A 1 215 ? -28.248 12.914 -1.771 1.00 80.00 215 PRO A C 1
ATOM 1748 O O . PRO A 1 215 ? -27.280 13.650 -1.570 1.00 80.00 215 PRO A O 1
ATOM 1751 N N . ARG A 1 216 ? -29.150 13.205 -2.716 1.00 81.25 216 ARG A N 1
ATOM 1752 C CA . ARG A 1 216 ? -29.061 14.442 -3.511 1.00 81.25 216 ARG A CA 1
ATOM 1753 C C . ARG A 1 216 ? -29.079 15.667 -2.590 1.00 81.25 216 ARG A C 1
ATOM 1755 O O . ARG A 1 216 ? -29.937 15.772 -1.720 1.00 81.25 216 ARG A O 1
ATOM 1762 N N . GLY A 1 217 ? -28.144 16.592 -2.811 1.00 81.25 217 GLY A N 1
ATOM 1763 C CA . GLY A 1 217 ? -28.043 17.848 -2.059 1.00 81.25 217 GLY A CA 1
ATOM 1764 C C . GLY A 1 217 ? -27.361 17.744 -0.690 1.00 81.25 217 GLY A C 1
ATOM 1765 O O . GLY A 1 217 ? -27.320 18.737 0.030 1.00 81.25 217 GLY A O 1
ATOM 1766 N N . SER A 1 218 ? -26.809 16.587 -0.307 1.00 83.69 218 SER A N 1
ATOM 1767 C CA . SER A 1 218 ? -26.113 16.468 0.976 1.00 83.69 218 SER A CA 1
ATOM 1768 C C . SER A 1 218 ? -24.707 17.092 0.928 1.00 83.69 218 SER A C 1
ATOM 1770 O O . SER A 1 218 ? -23.963 16.930 -0.044 1.00 83.69 218 SER A O 1
ATOM 1772 N N . SER A 1 219 ? -24.285 17.732 2.017 1.00 87.25 219 SER A N 1
ATOM 1773 C CA . SER A 1 219 ? -22.905 18.197 2.213 1.00 87.25 219 SER A CA 1
ATOM 1774 C C . SER A 1 219 ? -22.026 17.130 2.875 1.00 87.25 219 SER A C 1
ATOM 1776 O O . SER A 1 219 ? -22.541 16.213 3.519 1.00 87.25 219 SER A O 1
ATOM 1778 N N . MET A 1 220 ? -20.699 17.275 2.781 1.00 85.00 220 MET A N 1
ATOM 1779 C CA . MET A 1 220 ? -19.731 16.424 3.498 1.00 85.00 220 MET A CA 1
ATOM 1780 C C . MET A 1 220 ? -20.043 16.362 5.003 1.00 85.00 220 MET A C 1
ATOM 1782 O O . MET A 1 220 ? -20.148 15.283 5.577 1.00 85.00 220 MET A O 1
ATOM 1786 N N . PHE A 1 221 ? -20.293 17.516 5.633 1.00 84.56 221 PHE A N 1
ATOM 1787 C CA . PHE A 1 221 ? -20.661 17.592 7.051 1.00 84.56 221 PHE A CA 1
ATOM 1788 C C . PHE A 1 221 ? -21.928 16.791 7.361 1.00 84.56 221 PHE A C 1
ATOM 1790 O O . PHE A 1 221 ? -21.909 15.967 8.274 1.00 84.56 221 PHE A O 1
ATOM 1797 N N . SER A 1 222 ? -22.984 16.949 6.554 1.00 85.81 222 SER A N 1
ATOM 1798 C CA . SER A 1 222 ? -24.236 16.210 6.758 1.00 85.81 222 SER A CA 1
ATOM 1799 C C . SER A 1 222 ? -24.054 14.691 6.641 1.00 85.81 222 SER A C 1
ATOM 1801 O O . SER A 1 222 ? -24.613 13.945 7.443 1.00 85.81 222 SER A O 1
ATOM 1803 N N . ARG A 1 223 ? -23.211 14.218 5.710 1.00 84.25 223 ARG A N 1
ATOM 1804 C CA . ARG A 1 223 ? -22.924 12.783 5.531 1.00 84.25 223 ARG A CA 1
ATOM 1805 C C . ARG A 1 223 ? -22.063 12.201 6.644 1.00 84.25 223 ARG A C 1
ATOM 1807 O O . ARG A 1 223 ? -22.230 11.036 6.994 1.00 84.25 223 ARG A O 1
ATOM 1814 N N . MET A 1 224 ? -21.205 13.018 7.244 1.00 84.25 224 MET A N 1
ATOM 1815 C CA . MET A 1 224 ? -20.448 12.662 8.444 1.00 84.25 224 MET A CA 1
ATOM 1816 C C . MET A 1 224 ? -21.273 12.772 9.742 1.00 84.25 224 MET A C 1
ATOM 1818 O O . MET A 1 224 ? -20.732 12.552 10.824 1.00 84.25 224 MET A O 1
ATOM 1822 N N . GLY A 1 225 ? -22.564 13.125 9.663 1.00 84.19 225 GLY A N 1
ATOM 1823 C CA . GLY A 1 225 ? -23.429 13.307 10.833 1.00 84.19 225 GLY A CA 1
ATOM 1824 C C . GLY A 1 225 ? -23.120 14.570 11.643 1.00 84.19 225 GLY A C 1
ATOM 1825 O O . GLY A 1 225 ? -23.473 14.649 12.819 1.00 84.19 225 GLY A O 1
ATOM 1826 N N . ARG A 1 226 ? -22.450 15.555 11.036 1.00 80.06 226 ARG A N 1
ATOM 1827 C CA . ARG A 1 226 ? -22.116 16.843 11.655 1.00 80.06 226 ARG A CA 1
ATOM 1828 C C . ARG A 1 226 ? -23.093 17.926 11.209 1.00 80.06 226 ARG A C 1
ATOM 1830 O O . ARG A 1 226 ? -23.539 17.943 10.062 1.00 80.06 226 ARG A O 1
ATOM 1837 N N . ARG A 1 227 ? -23.397 18.852 12.119 1.00 76.19 227 ARG A N 1
ATOM 1838 C CA . ARG A 1 227 ? -24.088 20.102 11.777 1.00 76.19 227 ARG A CA 1
ATOM 1839 C C . ARG A 1 227 ? -23.090 21.052 11.104 1.00 76.19 227 ARG A C 1
ATOM 1841 O O . ARG A 1 227 ? -21.915 21.034 11.469 1.00 76.19 227 ARG A O 1
ATOM 1848 N N . GLN A 1 228 ? -23.562 21.779 10.091 1.00 61.28 228 GLN A N 1
ATOM 1849 C CA . GLN A 1 228 ? -22.820 22.878 9.465 1.00 61.28 228 GLN A CA 1
ATOM 1850 C C . GLN A 1 228 ? -22.756 24.083 10.396 1.00 61.28 228 GLN A C 1
ATOM 1852 O O . GLN A 1 228 ? -23.717 24.251 11.182 1.00 61.28 228 GLN A O 1
#

Solvent-accessible surface area (backbone atoms only — not comparable to full-atom values): 14235 Å² total; per-residue (Å²): 129,69,68,64,57,55,50,48,53,51,48,53,51,41,76,74,41,45,58,68,74,73,70,76,79,72,54,73,67,55,55,51,50,51,52,51,52,53,50,52,52,33,50,74,78,37,60,65,72,60,35,59,43,52,64,52,51,50,49,50,50,50,53,50,50,50,56,52,54,60,60,51,73,70,64,82,81,57,86,81,66,75,88,63,92,70,74,96,73,50,65,67,56,48,54,51,45,33,49,49,54,46,63,78,37,21,80,77,29,31,43,43,50,63,46,71,85,40,77,47,65,91,58,92,89,55,74,50,77,44,73,57,72,43,57,78,44,70,66,22,46,54,51,44,59,69,28,68,54,40,38,55,52,52,52,40,52,75,67,53,75,50,82,92,61,86,86,86,87,85,89,83,86,70,59,92,58,66,64,86,86,88,79,74,103,54,80,79,54,64,76,58,62,32,51,49,79,51,63,97,50,98,85,41,60,50,70,46,71,67,72,75,87,80,62,88,92,65,48,74,46,55,75,33,74,39,84,128